Protein AF-A0A0F7IQ21-F1 (afdb_monomer_lite)

Foldseek 3Di:
DVVVVVVCVVVVLQVQQAVQLVVLVVVLVVQQQAAQPPDDPVLQDFDPDPPVCVVVCLLPPDGSQQGLQNCFQVLLVVLLVVLVVVCVVDVVLVVLVVVPPRSVVVSVVSSLVSSLVSLLVVQLVSCCVRGVVCVPDPCSVVSSVSNSVSNVVNVVSQVSSVVRHDDRSSVVRVVVVVVVSVVSVVVCCDPPVDD

Secondary structure (DSSP, 8-state):
-HHHHHHHHHTHHHHHHHHHHHHHHHHHHHHTT-BPTT--GGGGSPP---GGGHHHHHHH-SS-S-BTTTTTTHHHHHHHHHHHHHHHH-HHHHHHHHTTHHHHHHHHHHHHHHHHHHHHHHHHHHHHHH-HHHHTSTTHHHHHHHHHHHHHHHHHHHHHHHHHSSS-HHHHHHHHHHHHHHHHHHHHHHHHTT-

Radius of gyration: 20.53 Å; chains: 1; bounding box: 54×53×45 Å

Structure (mmCIF, N/CA/C/O backbone):
data_AF-A0A0F7IQ21-F1
#
_entry.id   AF-A0A0F7IQ21-F1
#
loop_
_atom_site.group_PDB
_atom_site.id
_atom_site.type_symbol
_atom_site.label_atom_id
_atom_site.label_alt_id
_atom_site.label_comp_id
_atom_site.label_asym_id
_atom_site.label_entity_id
_atom_site.label_seq_id
_atom_site.pdbx_PDB_ins_code
_atom_site.Cartn_x
_atom_site.Cartn_y
_atom_site.Cartn_z
_atom_site.occupancy
_atom_site.B_iso_or_equiv
_atom_site.auth_seq_id
_atom_site.auth_comp_id
_atom_site.auth_asym_id
_atom_site.auth_atom_id
_atom_site.pdbx_PDB_model_num
ATOM 1 N N . MET A 1 1 ? -22.826 -33.731 8.767 1.00 54.00 1 MET A N 1
ATOM 2 C CA . MET A 1 1 ? -22.964 -32.684 7.722 1.00 54.00 1 MET A CA 1
ATOM 3 C C . MET A 1 1 ? -24.002 -31.608 8.070 1.00 54.00 1 MET A C 1
ATOM 5 O O . MET A 1 1 ? -23.742 -30.440 7.819 1.00 54.00 1 MET A O 1
ATOM 9 N N . THR A 1 2 ? -25.112 -31.935 8.741 1.00 54.25 2 THR A N 1
ATOM 10 C CA . THR A 1 2 ? -26.205 -30.995 9.091 1.00 54.25 2 THR A CA 1
ATOM 11 C C . THR A 1 2 ? -25.803 -29.849 10.039 1.00 54.25 2 THR A C 1
ATOM 13 O O . THR A 1 2 ? -26.292 -28.734 9.897 1.00 54.25 2 THR A O 1
ATOM 16 N N . ARG A 1 3 ? -24.848 -30.067 10.961 1.00 60.03 3 ARG A N 1
ATOM 17 C CA . ARG A 1 3 ? -24.324 -29.009 11.857 1.00 60.03 3 ARG A CA 1
ATOM 18 C C . ARG A 1 3 ? -23.513 -27.929 11.129 1.00 60.03 3 ARG A C 1
ATOM 20 O O . ARG A 1 3 ? -23.581 -26.767 11.505 1.00 60.03 3 ARG A O 1
ATOM 27 N N . LEU A 1 4 ? -22.776 -28.305 10.082 1.00 60.81 4 LEU A N 1
ATOM 28 C CA . LEU A 1 4 ? -21.944 -27.386 9.297 1.00 60.81 4 LEU A CA 1
ATOM 29 C C . LEU A 1 4 ? -22.814 -26.533 8.363 1.00 60.81 4 LEU A C 1
ATOM 31 O O . LEU A 1 4 ? -22.588 -25.337 8.218 1.00 60.81 4 LEU A O 1
ATOM 35 N N . ILE A 1 5 ? -23.871 -27.136 7.815 1.00 61.06 5 ILE A N 1
ATOM 36 C CA . ILE A 1 5 ? -24.876 -26.452 6.995 1.00 61.06 5 ILE A CA 1
ATOM 37 C C . ILE A 1 5 ? -25.685 -25.465 7.852 1.00 61.06 5 ILE A C 1
ATOM 39 O O . ILE A 1 5 ? -25.832 -24.313 7.456 1.00 61.06 5 ILE A O 1
ATOM 43 N N . ASN A 1 6 ? -26.108 -25.849 9.064 1.00 57.59 6 ASN A N 1
ATOM 44 C CA . ASN A 1 6 ? -26.787 -24.923 9.980 1.00 57.59 6 ASN A CA 1
ATOM 45 C C . ASN A 1 6 ? -25.868 -23.785 10.459 1.00 57.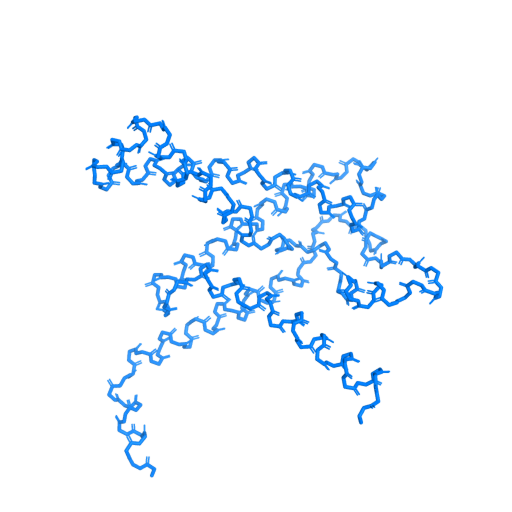59 6 ASN A C 1
ATOM 47 O O . ASN A 1 6 ? -26.313 -22.644 10.532 1.00 57.59 6 ASN A O 1
ATOM 51 N N . PHE A 1 7 ? -24.574 -24.046 10.682 1.00 61.47 7 PHE A N 1
ATOM 52 C CA . PHE A 1 7 ? -23.588 -23.003 10.996 1.00 61.47 7 PHE A CA 1
ATOM 53 C C . PHE A 1 7 ? -23.377 -22.011 9.835 1.00 61.47 7 PHE A C 1
ATOM 55 O O . PHE A 1 7 ? -23.259 -20.803 10.052 1.00 61.47 7 PHE A O 1
ATOM 62 N N . LEU A 1 8 ? -23.368 -22.500 8.589 1.00 58.75 8 LEU A N 1
ATOM 63 C CA . LEU A 1 8 ? -23.259 -21.661 7.391 1.00 58.75 8 LEU A CA 1
ATOM 64 C C . LEU A 1 8 ? -24.531 -20.825 7.146 1.00 58.75 8 LEU A C 1
ATOM 66 O O . LEU A 1 8 ? -24.442 -19.668 6.732 1.00 58.75 8 LEU A O 1
ATOM 70 N N . VAL A 1 9 ? -25.714 -21.378 7.426 1.00 60.62 9 VAL A N 1
ATOM 71 C CA . VAL A 1 9 ? -27.004 -20.684 7.266 1.00 60.62 9 VAL A CA 1
ATOM 72 C C . VAL A 1 9 ? -27.187 -19.567 8.300 1.00 60.62 9 VAL A C 1
ATOM 74 O O . VAL A 1 9 ? -27.690 -18.501 7.942 1.00 60.62 9 VAL A O 1
ATOM 77 N N . ASP A 1 10 ? -26.712 -19.764 9.530 1.00 64.31 10 ASP A N 1
ATOM 78 C CA . ASP A 1 10 ? -26.784 -18.773 10.613 1.00 64.31 10 ASP A CA 1
ATOM 79 C C . ASP A 1 10 ? -25.792 -17.605 10.397 1.00 64.31 10 ASP A C 1
ATOM 81 O O . ASP A 1 10 ? -26.070 -16.438 10.678 1.00 64.31 10 ASP A O 1
ATOM 85 N N . LYS A 1 11 ? -24.640 -17.881 9.761 1.00 70.19 11 LYS A N 1
ATOM 86 C CA . LYS A 1 11 ? -23.587 -16.885 9.477 1.00 70.19 11 LYS A CA 1
ATOM 87 C C . LYS A 1 11 ? -23.553 -16.366 8.037 1.00 70.19 11 LYS A C 1
ATOM 89 O O . LYS A 1 11 ? -22.509 -15.881 7.588 1.00 70.19 11 LYS A O 1
ATOM 94 N N . LYS A 1 12 ? -24.686 -16.351 7.322 1.00 75.56 12 LYS A N 1
ATOM 95 C CA . LYS A 1 12 ? -24.797 -15.775 5.958 1.00 75.56 12 LYS A CA 1
ATOM 96 C C . LYS A 1 12 ? -24.146 -14.390 5.828 1.00 75.56 12 LYS A C 1
ATOM 98 O O . LYS A 1 12 ? -23.508 -14.102 4.817 1.00 75.56 12 LYS A O 1
ATOM 103 N N . LYS A 1 13 ? -24.259 -13.539 6.856 1.00 79.19 13 LYS A N 1
ATOM 104 C CA . LYS A 1 13 ? -23.613 -12.213 6.896 1.00 79.19 13 LYS A CA 1
ATOM 105 C C . LYS A 1 13 ? -22.084 -12.309 6.875 1.00 79.19 13 LYS A C 1
ATOM 107 O O . LYS A 1 13 ? -21.447 -11.567 6.137 1.00 79.19 13 LYS A O 1
ATOM 112 N N . THR A 1 14 ? -21.492 -13.222 7.641 1.00 82.38 14 THR A N 1
ATOM 113 C CA . THR A 1 14 ? -20.037 -13.434 7.680 1.00 82.38 14 THR A CA 1
ATOM 114 C C . THR A 1 14 ? -19.530 -14.031 6.375 1.00 82.38 14 THR A C 1
ATOM 116 O O . THR A 1 14 ? -18.539 -13.546 5.848 1.00 82.38 14 THR A O 1
ATOM 119 N N . ILE A 1 15 ? -20.236 -15.009 5.802 1.00 85.44 15 ILE A N 1
ATOM 120 C CA . ILE A 1 15 ? -19.854 -15.624 4.519 1.00 85.44 15 ILE A CA 1
ATOM 121 C C . ILE A 1 15 ? -19.829 -14.581 3.397 1.00 85.44 15 ILE A C 1
ATOM 123 O O . ILE A 1 15 ? -18.872 -14.534 2.630 1.00 85.44 15 ILE A O 1
ATOM 127 N N . LYS A 1 16 ? -20.825 -13.683 3.345 1.00 87.69 16 LYS A N 1
ATOM 128 C CA . LYS A 1 16 ? -20.822 -12.557 2.395 1.00 87.69 16 LYS A CA 1
ATOM 129 C C . LYS A 1 16 ? -19.584 -11.673 2.552 1.00 87.69 16 LYS A C 1
ATOM 131 O O . LYS A 1 16 ? -19.000 -11.276 1.550 1.00 87.69 16 LYS A O 1
ATOM 136 N N . LYS A 1 17 ? -19.158 -11.400 3.790 1.00 89.00 17 LYS A N 1
ATOM 137 C CA . LYS A 1 17 ? -17.929 -10.639 4.056 1.00 89.00 17 LYS A CA 1
ATOM 138 C C . LYS A 1 17 ? -16.664 -11.397 3.641 1.00 89.00 17 LYS A C 1
ATOM 140 O O . LYS A 1 17 ? -15.773 -10.769 3.086 1.00 89.00 17 LYS A O 1
ATOM 145 N N . ILE A 1 18 ? -16.598 -12.718 3.858 1.00 90.50 18 ILE A N 1
ATOM 146 C CA . ILE A 1 18 ? -15.482 -13.566 3.388 1.00 90.50 18 ILE A CA 1
ATOM 147 C C . ILE A 1 18 ? -15.377 -13.473 1.870 1.00 90.50 18 ILE A C 1
ATOM 149 O O . ILE A 1 18 ? -14.307 -13.184 1.346 1.00 90.50 18 ILE A O 1
ATOM 153 N N . PHE A 1 19 ? -16.493 -13.681 1.172 1.00 92.12 19 PHE A N 1
ATOM 154 C CA . PHE A 1 19 ? -16.516 -13.659 -0.285 1.00 92.12 19 PHE A CA 1
ATOM 155 C C . PHE A 1 19 ? -16.171 -12.272 -0.837 1.00 92.12 19 PHE A C 1
ATOM 157 O O . PHE A 1 19 ? -15.435 -12.166 -1.812 1.00 92.12 19 PHE A O 1
ATOM 164 N N . PHE A 1 20 ? -16.627 -11.205 -0.171 1.00 93.56 20 PHE A N 1
ATOM 165 C CA . PHE A 1 20 ? -16.235 -9.838 -0.508 1.00 93.56 20 PHE A CA 1
ATOM 166 C C . PHE A 1 20 ? -14.728 -9.613 -0.335 1.00 93.56 20 PHE A C 1
ATOM 168 O O . PHE A 1 20 ? -14.082 -9.101 -1.244 1.00 93.56 20 PHE A O 1
ATOM 175 N N . THR A 1 21 ? -14.148 -10.028 0.796 1.00 93.75 21 THR A N 1
ATOM 176 C CA . THR A 1 21 ? -12.697 -9.950 1.007 1.00 93.75 21 THR A CA 1
ATOM 177 C C . THR A 1 21 ? -11.951 -10.736 -0.072 1.00 93.75 21 THR A C 1
ATOM 179 O O . THR A 1 21 ? -11.051 -10.184 -0.693 1.00 93.75 21 THR A O 1
ATOM 182 N N . LEU A 1 22 ? -12.353 -11.979 -0.359 1.00 93.50 22 LEU A N 1
ATOM 183 C CA . LEU A 1 22 ? -11.734 -12.815 -1.393 1.00 93.50 22 LEU A CA 1
ATOM 184 C C . LEU A 1 22 ? -11.817 -12.174 -2.787 1.00 93.50 22 LEU A C 1
ATOM 186 O O . LEU A 1 22 ? -10.847 -12.206 -3.539 1.00 93.50 22 LEU A O 1
ATOM 190 N N . PHE A 1 23 ? -12.947 -11.547 -3.113 1.00 94.56 23 PHE A N 1
ATOM 191 C CA . PHE A 1 23 ? -13.123 -10.818 -4.365 1.00 94.56 23 PHE A CA 1
ATOM 192 C C . PHE A 1 23 ? -12.155 -9.634 -4.482 1.00 94.56 23 PHE A C 1
ATOM 194 O O . PHE A 1 23 ? -11.495 -9.487 -5.507 1.00 94.56 23 PHE A O 1
ATOM 201 N N . ILE A 1 24 ? -12.008 -8.821 -3.430 1.00 94.50 24 ILE A N 1
ATOM 202 C CA . ILE A 1 24 ? -11.050 -7.704 -3.444 1.00 94.50 24 ILE A CA 1
ATOM 203 C C . ILE A 1 24 ? -9.606 -8.209 -3.547 1.00 94.50 24 ILE A C 1
ATOM 205 O O . ILE A 1 24 ? -8.804 -7.611 -4.259 1.00 94.50 24 ILE A O 1
ATOM 209 N N . ILE A 1 25 ? -9.280 -9.325 -2.891 1.00 92.50 25 ILE A N 1
ATOM 210 C CA . ILE A 1 25 ? -7.966 -9.969 -3.021 1.00 92.50 25 ILE A CA 1
ATOM 211 C C . ILE A 1 25 ? -7.706 -10.376 -4.471 1.00 92.50 25 ILE A C 1
ATOM 213 O O . ILE A 1 25 ? -6.632 -10.105 -4.999 1.00 92.50 25 ILE A O 1
ATOM 217 N N . LEU A 1 26 ? -8.691 -10.982 -5.133 1.00 92.69 26 LEU A N 1
ATOM 218 C CA . LEU A 1 26 ? -8.586 -11.358 -6.539 1.00 92.69 26 LEU A CA 1
ATOM 219 C C . LEU A 1 26 ? -8.346 -10.122 -7.419 1.00 92.69 26 LEU A C 1
ATOM 221 O O . LEU A 1 26 ? -7.434 -10.133 -8.243 1.00 92.69 26 LEU A O 1
ATOM 225 N N . VAL A 1 27 ? -9.093 -9.035 -7.201 1.00 93.38 27 VAL A N 1
ATOM 226 C CA . VAL A 1 27 ? -8.886 -7.757 -7.907 1.00 93.38 27 VAL A CA 1
ATOM 227 C C . VAL A 1 27 ? -7.476 -7.209 -7.667 1.00 93.38 27 VAL A C 1
ATOM 229 O O . VAL A 1 27 ? -6.822 -6.783 -8.616 1.00 93.38 27 VAL A O 1
ATOM 232 N N . TYR A 1 28 ? -6.983 -7.261 -6.428 1.00 91.31 28 TYR A N 1
ATOM 233 C CA . TYR A 1 28 ? -5.625 -6.840 -6.086 1.00 91.31 28 TYR A CA 1
ATOM 234 C C . TYR A 1 28 ? -4.569 -7.668 -6.833 1.00 91.31 28 TYR A C 1
ATOM 236 O O . TYR A 1 28 ? -3.689 -7.094 -7.465 1.00 91.31 28 TYR A O 1
ATOM 244 N N . VAL A 1 29 ? -4.692 -9.000 -6.833 1.00 87.81 29 VAL A N 1
ATOM 245 C CA . VAL A 1 29 ? -3.760 -9.917 -7.518 1.00 87.81 29 VAL A CA 1
ATOM 246 C C . VAL A 1 29 ? -3.794 -9.753 -9.040 1.00 87.81 29 VAL A C 1
ATOM 248 O O . VAL A 1 29 ? -2.767 -9.889 -9.698 1.00 87.81 29 VAL A O 1
ATOM 251 N N . ILE A 1 30 ? -4.950 -9.446 -9.630 1.00 88.69 30 ILE A N 1
ATOM 252 C CA . ILE A 1 30 ? -5.011 -9.083 -11.053 1.00 88.69 30 ILE A CA 1
ATOM 253 C C . ILE A 1 30 ? -4.309 -7.741 -11.277 1.00 88.69 30 ILE A C 1
ATOM 255 O O . ILE A 1 30 ? -3.534 -7.599 -12.221 1.00 88.69 30 ILE A O 1
ATOM 259 N N . GLY A 1 31 ? -4.531 -6.772 -10.389 1.00 86.06 31 GLY A N 1
ATOM 260 C CA . GLY A 1 31 ? -3.904 -5.456 -10.449 1.00 86.06 31 GLY A CA 1
ATOM 261 C C . GLY A 1 31 ? -2.376 -5.497 -10.362 1.00 86.06 31 GLY A C 1
ATOM 262 O O . GLY A 1 31 ? -1.708 -4.701 -11.020 1.00 86.06 31 GLY A O 1
ATOM 263 N N . THR A 1 32 ? -1.800 -6.452 -9.623 1.00 82.25 32 THR A N 1
ATOM 264 C CA . THR A 1 32 ? -0.340 -6.641 -9.563 1.00 82.25 32 THR A CA 1
ATOM 265 C C . THR A 1 32 ? 0.262 -7.182 -10.859 1.00 82.25 32 THR A C 1
ATOM 267 O O . THR A 1 32 ? 1.480 -7.274 -10.948 1.00 82.25 32 THR A O 1
ATOM 270 N N . ARG A 1 33 ? -0.556 -7.515 -11.866 1.00 83.06 33 ARG A N 1
ATOM 271 C CA . ARG A 1 33 ? -0.116 -7.930 -13.209 1.00 83.06 33 ARG A CA 1
ATOM 272 C C . ARG A 1 33 ? -0.335 -6.850 -14.272 1.00 83.06 33 ARG A C 1
ATOM 274 O O . ARG A 1 33 ? -0.118 -7.104 -15.454 1.00 83.06 33 ARG A O 1
ATOM 281 N N . ILE A 1 34 ? -0.801 -5.664 -13.876 1.00 86.44 34 ILE A N 1
ATOM 282 C CA . ILE A 1 34 ? -1.017 -4.543 -14.791 1.00 86.44 34 ILE A CA 1
ATOM 283 C C . ILE A 1 34 ? 0.289 -3.758 -14.932 1.00 86.44 34 ILE A C 1
ATOM 285 O O . ILE A 1 34 ? 0.776 -3.153 -13.971 1.00 86.44 34 ILE A O 1
ATOM 289 N N . TYR A 1 35 ? 0.827 -3.756 -16.150 1.00 86.19 35 TYR A N 1
ATOM 290 C CA . TYR A 1 35 ? 2.012 -2.990 -16.518 1.00 86.19 35 TYR A CA 1
ATOM 291 C C . TYR A 1 35 ? 1.753 -1.485 -16.458 1.00 86.19 35 TYR A C 1
ATOM 293 O O . TYR A 1 35 ? 0.648 -1.008 -16.724 1.00 86.19 35 TYR A O 1
ATOM 301 N N . ILE A 1 36 ? 2.799 -0.737 -16.121 1.00 85.19 36 ILE A N 1
ATOM 302 C CA . ILE A 1 36 ? 2.777 0.723 -16.176 1.00 85.19 36 ILE A CA 1
ATOM 303 C C . ILE A 1 36 ? 2.637 1.133 -17.651 1.00 85.19 36 ILE A C 1
ATOM 305 O O . ILE A 1 36 ? 3.415 0.670 -18.488 1.00 85.19 36 ILE A O 1
ATOM 309 N N . PRO A 1 37 ? 1.646 1.969 -18.003 1.00 76.06 37 PRO A N 1
ATOM 310 C CA . PRO A 1 37 ? 1.517 2.442 -19.375 1.00 76.06 37 PRO A CA 1
ATOM 311 C C . PRO A 1 37 ? 2.784 3.218 -19.775 1.00 76.06 37 PRO A C 1
ATOM 313 O O . PRO A 1 37 ? 3.450 3.790 -18.918 1.00 76.06 37 PRO A O 1
ATOM 316 N N . PHE A 1 38 ? 3.099 3.265 -21.073 1.00 75.44 38 PHE A N 1
ATOM 317 C CA . PHE A 1 38 ? 4.234 4.006 -21.664 1.00 75.44 38 PHE A CA 1
ATOM 318 C C . PHE A 1 38 ? 5.632 3.383 -21.527 1.00 75.44 38 PHE A C 1
ATOM 320 O O . PHE A 1 38 ? 6.542 3.838 -22.216 1.00 75.44 38 PHE A O 1
ATOM 327 N N . LEU A 1 39 ? 5.821 2.344 -20.711 1.00 80.56 39 LEU A N 1
ATOM 328 C CA . LEU A 1 39 ? 7.104 1.642 -20.641 1.00 80.56 39 LEU A CA 1
ATOM 329 C C . LEU A 1 39 ? 7.225 0.578 -21.730 1.00 80.56 39 LEU A C 1
ATOM 331 O O . LEU A 1 39 ? 6.313 -0.217 -21.968 1.00 80.56 39 LEU A O 1
ATOM 335 N N . ASP A 1 40 ? 8.392 0.549 -22.364 1.00 77.06 40 ASP A N 1
ATOM 336 C CA . ASP A 1 40 ? 8.724 -0.455 -23.362 1.00 77.06 40 ASP A CA 1
ATOM 337 C C . ASP A 1 40 ? 8.926 -1.840 -22.737 1.00 77.06 40 ASP A C 1
ATOM 339 O O . ASP A 1 40 ? 9.350 -1.977 -21.585 1.00 77.06 40 ASP A O 1
ATOM 343 N N . LYS A 1 41 ? 8.690 -2.897 -23.526 1.00 71.00 41 LYS A N 1
ATOM 344 C CA . LYS A 1 41 ? 8.838 -4.288 -23.050 1.00 71.00 41 LYS A CA 1
ATOM 345 C C . LYS A 1 41 ? 10.248 -4.601 -22.541 1.00 71.00 41 LYS A C 1
ATOM 347 O O . LYS A 1 41 ? 10.399 -5.495 -21.714 1.00 71.00 41 LYS A O 1
ATOM 352 N N . SER A 1 42 ? 11.251 -3.862 -23.017 1.00 71.94 42 SER A N 1
ATOM 353 C CA . SER A 1 42 ? 12.665 -3.993 -22.651 1.00 71.94 42 SER A CA 1
ATOM 354 C C . SER A 1 42 ? 12.936 -3.758 -21.163 1.00 71.94 42 SER A C 1
ATOM 356 O O . SER A 1 42 ? 13.808 -4.422 -20.609 1.00 71.94 42 SER A O 1
ATOM 358 N N . TYR A 1 43 ? 12.166 -2.887 -20.503 1.00 71.69 43 TYR A N 1
ATOM 359 C CA . TYR A 1 43 ? 12.310 -2.585 -19.072 1.00 71.69 43 TYR A CA 1
ATOM 360 C C . TYR A 1 43 ? 11.706 -3.658 -18.161 1.00 71.69 43 TYR A C 1
ATOM 362 O O . TYR A 1 43 ? 11.893 -3.624 -16.956 1.00 71.69 43 TYR A O 1
ATOM 370 N N . TYR A 1 44 ? 10.979 -4.624 -18.717 1.00 68.81 44 TYR A N 1
ATOM 371 C CA . TYR A 1 44 ? 10.365 -5.704 -17.943 1.00 68.81 44 TYR A CA 1
ATOM 372 C C . TYR A 1 44 ? 11.143 -7.014 -18.014 1.00 68.81 44 TYR A C 1
ATOM 374 O O . TYR A 1 44 ? 10.742 -7.990 -17.375 1.00 68.81 44 TYR A O 1
ATOM 382 N N . LEU A 1 45 ? 12.213 -7.067 -18.814 1.00 65.25 45 LEU A N 1
ATOM 383 C CA . LEU A 1 45 ? 13.061 -8.248 -18.867 1.00 65.25 45 LEU A CA 1
ATOM 384 C C . LEU A 1 45 ? 13.940 -8.309 -17.614 1.00 65.25 45 LEU A C 1
ATOM 386 O O . LEU A 1 45 ? 14.548 -7.299 -17.258 1.00 65.25 45 LEU A O 1
ATOM 390 N N . PRO A 1 46 ? 14.051 -9.488 -16.977 1.00 60.66 46 PRO A N 1
ATOM 391 C CA . PRO A 1 46 ? 14.972 -9.664 -15.869 1.00 60.66 46 PRO A CA 1
ATOM 392 C C . PRO A 1 46 ? 16.396 -9.345 -16.327 1.00 60.66 46 PRO A C 1
ATOM 394 O O . PRO A 1 46 ? 16.797 -9.657 -17.457 1.00 60.66 46 PRO A O 1
ATOM 397 N N . LEU A 1 47 ? 17.163 -8.712 -15.437 1.00 60.12 47 LEU A N 1
ATOM 398 C CA . LEU A 1 47 ? 18.598 -8.548 -15.625 1.00 60.12 47 LEU A CA 1
ATOM 399 C C . LEU A 1 47 ? 19.196 -9.942 -15.829 1.00 60.12 47 LEU A C 1
ATOM 401 O O . LEU A 1 47 ? 19.073 -10.798 -14.962 1.00 60.12 47 LEU A O 1
ATOM 405 N N . LYS A 1 48 ? 19.831 -10.184 -16.981 1.00 58.28 48 LYS A N 1
ATOM 406 C CA . LYS A 1 48 ? 20.533 -11.447 -17.231 1.00 58.28 48 LYS A CA 1
ATOM 407 C C . LYS A 1 48 ? 21.729 -11.524 -16.286 1.00 58.28 48 LYS A C 1
ATOM 409 O O . LYS A 1 48 ? 22.774 -10.940 -16.576 1.00 58.28 48 LYS A O 1
ATOM 414 N N . LEU A 1 49 ? 21.574 -12.214 -15.159 1.00 61.31 49 LEU A N 1
ATOM 415 C CA . LEU A 1 49 ? 22.679 -12.459 -14.242 1.00 61.31 49 LEU A CA 1
ATOM 416 C C . LEU A 1 49 ? 23.578 -13.597 -14.768 1.00 61.31 49 LEU A C 1
ATOM 418 O O . LEU A 1 49 ? 23.110 -14.496 -15.478 1.00 61.31 49 LEU A O 1
ATOM 422 N N . PRO A 1 50 ? 24.885 -13.578 -14.437 1.00 63.47 50 PRO A N 1
ATOM 423 C CA . PRO A 1 50 ? 25.786 -14.700 -14.689 1.00 63.47 50 PRO A CA 1
ATOM 424 C C . PRO A 1 50 ? 25.250 -15.990 -14.054 1.00 63.47 50 PRO A C 1
ATOM 426 O O . PRO A 1 50 ? 24.582 -15.950 -13.020 1.00 63.47 50 PRO A O 1
ATOM 429 N N . SER A 1 51 ? 25.570 -17.142 -14.648 1.00 60.84 51 SER A N 1
ATOM 430 C CA . SER A 1 51 ? 25.046 -18.464 -14.266 1.00 60.84 51 SER A CA 1
ATOM 431 C C . SER A 1 51 ? 25.166 -18.804 -12.777 1.00 60.84 51 SER A C 1
ATOM 433 O O . SER A 1 51 ? 24.263 -19.445 -12.245 1.00 60.84 51 SER A O 1
ATOM 435 N N . ASP A 1 52 ? 26.206 -18.314 -12.103 1.00 64.94 52 ASP A N 1
ATOM 436 C CA . ASP A 1 52 ? 26.483 -18.604 -10.689 1.00 64.94 52 ASP A CA 1
ATOM 437 C C . ASP A 1 52 ? 25.612 -17.785 -9.716 1.00 64.94 52 ASP A C 1
ATOM 439 O O . ASP A 1 52 ? 25.492 -18.121 -8.541 1.00 64.94 52 ASP A O 1
ATOM 443 N N . LEU A 1 53 ? 24.955 -16.725 -10.205 1.00 61.97 53 LEU A N 1
ATOM 444 C CA . LEU A 1 53 ? 24.079 -15.838 -9.428 1.00 61.97 53 LEU A CA 1
ATOM 445 C C . LEU A 1 53 ? 22.594 -16.005 -9.788 1.00 61.97 53 LEU A C 1
ATOM 447 O O . LEU A 1 53 ? 21.745 -15.297 -9.247 1.00 61.97 53 LEU A O 1
ATOM 451 N N . LYS A 1 54 ? 22.253 -16.989 -10.632 1.00 57.91 54 LYS A N 1
ATOM 452 C CA . LYS A 1 54 ? 20.861 -17.336 -10.978 1.00 57.91 54 LYS A CA 1
ATOM 453 C C . LYS A 1 54 ? 20.004 -17.708 -9.763 1.00 57.91 54 LYS A C 1
ATOM 455 O O . LYS A 1 54 ? 18.787 -17.563 -9.799 1.00 57.91 54 LYS A O 1
ATOM 460 N N . PHE A 1 55 ? 20.625 -18.145 -8.665 1.00 57.62 55 PHE A N 1
ATOM 461 C CA . PHE A 1 55 ? 19.938 -18.354 -7.388 1.00 57.62 55 PHE A CA 1
ATOM 462 C C . PHE A 1 55 ? 19.318 -17.053 -6.851 1.00 57.62 55 PHE A C 1
ATOM 464 O O . PHE A 1 55 ? 18.147 -17.043 -6.469 1.00 57.62 55 PHE A O 1
ATOM 471 N N . LEU A 1 56 ? 20.059 -15.937 -6.907 1.00 57.66 56 LEU A N 1
ATOM 472 C CA . LEU A 1 56 ? 19.525 -14.620 -6.558 1.00 57.66 56 LEU A CA 1
ATOM 473 C C . LEU A 1 56 ? 18.427 -14.209 -7.545 1.00 57.66 56 LEU A C 1
ATOM 475 O O . LEU A 1 56 ? 17.389 -13.717 -7.121 1.00 57.66 56 LEU A O 1
ATOM 479 N N . GLU A 1 57 ? 18.590 -14.501 -8.835 1.00 54.12 57 GLU A N 1
ATOM 480 C CA . GLU A 1 57 ? 17.548 -14.257 -9.841 1.00 54.12 57 GLU A CA 1
ATOM 481 C C . GLU A 1 57 ? 16.237 -15.001 -9.500 1.00 54.12 57 GLU A C 1
ATOM 483 O O . GLU A 1 57 ? 15.166 -14.412 -9.534 1.00 54.12 57 GLU A O 1
ATOM 488 N N . SER A 1 58 ? 16.289 -16.261 -9.057 1.00 53.91 58 SER A N 1
ATOM 489 C CA . SER A 1 58 ? 15.080 -17.038 -8.719 1.00 53.91 58 SER A CA 1
ATOM 490 C C . SER A 1 58 ? 14.345 -16.566 -7.452 1.00 53.91 58 SER A C 1
ATOM 492 O O . SER A 1 58 ? 13.118 -16.649 -7.376 1.00 53.91 58 SER A O 1
ATOM 494 N N . ILE A 1 59 ? 15.079 -16.037 -6.466 1.00 52.72 59 ILE A N 1
ATOM 495 C CA . ILE A 1 59 ? 14.520 -15.546 -5.195 1.00 52.72 59 ILE A CA 1
ATOM 496 C C . ILE A 1 59 ? 14.050 -14.092 -5.311 1.00 52.72 59 ILE A C 1
ATOM 498 O O . ILE A 1 59 ? 13.059 -13.712 -4.679 1.00 52.72 59 ILE A O 1
ATOM 502 N N . PHE A 1 60 ? 14.743 -13.280 -6.112 1.00 50.44 60 PHE A N 1
ATOM 503 C CA . PHE A 1 60 ? 14.477 -11.848 -6.234 1.00 50.44 60 PHE A CA 1
ATOM 504 C C . PHE A 1 60 ? 13.684 -11.472 -7.494 1.00 50.44 60 PHE A C 1
ATOM 506 O O . PHE A 1 60 ? 12.926 -10.509 -7.441 1.00 50.44 60 PHE A O 1
ATOM 513 N N . SER A 1 61 ? 13.750 -12.238 -8.587 1.00 51.06 61 SER A N 1
ATOM 514 C CA . SER A 1 61 ? 13.182 -11.842 -9.884 1.00 51.06 61 SER A CA 1
ATOM 515 C C . SER A 1 61 ? 12.596 -13.017 -10.681 1.00 51.06 61 SER A C 1
ATOM 517 O O . SER A 1 61 ? 13.257 -13.626 -11.515 1.00 51.06 61 SER A O 1
ATOM 519 N N . SER A 1 62 ? 11.304 -13.301 -10.493 1.00 46.00 62 SER A N 1
ATOM 520 C CA . SER A 1 62 ? 10.564 -14.214 -11.389 1.00 46.00 62 SER A CA 1
ATOM 521 C C . SER A 1 62 ? 9.250 -13.635 -11.927 1.00 46.00 62 SER A C 1
ATOM 523 O O . SER A 1 62 ? 8.582 -14.288 -12.723 1.00 46.00 62 SER A O 1
ATOM 525 N N . ASN A 1 63 ? 8.868 -12.419 -11.538 1.00 50.47 63 ASN A N 1
ATOM 526 C CA . ASN A 1 63 ? 7.729 -11.711 -12.122 1.00 50.47 63 ASN A CA 1
ATOM 527 C C . ASN A 1 63 ? 8.210 -10.345 -12.619 1.00 50.47 63 ASN A C 1
ATOM 529 O O . ASN A 1 63 ? 9.109 -9.791 -11.989 1.00 50.47 63 ASN A O 1
ATOM 533 N N . PRO A 1 64 ? 7.629 -9.793 -13.703 1.00 52.53 64 PRO A N 1
ATOM 534 C CA . PRO A 1 64 ? 7.955 -8.446 -14.149 1.00 52.53 64 PRO A CA 1
ATOM 535 C C . PRO A 1 64 ? 7.652 -7.487 -13.002 1.00 52.53 64 PRO A C 1
ATOM 537 O O . PRO A 1 64 ? 6.502 -7.267 -12.616 1.00 52.53 64 PRO A O 1
ATOM 540 N N . SER A 1 65 ? 8.714 -6.985 -12.404 1.00 62.25 65 SER A N 1
ATOM 541 C CA . SER A 1 65 ? 8.682 -6.344 -11.102 1.00 62.25 65 SER A CA 1
ATOM 542 C C . SER A 1 65 ? 8.084 -4.944 -11.159 1.00 62.25 65 SER A C 1
ATOM 544 O O . SER A 1 65 ? 7.602 -4.458 -10.145 1.00 62.25 65 SER A O 1
ATOM 546 N N . LEU A 1 66 ? 7.975 -4.323 -12.336 1.00 72.81 66 LEU A N 1
ATOM 547 C CA . LEU A 1 66 ? 7.441 -2.965 -12.517 1.00 72.81 66 LEU A CA 1
ATOM 548 C C . LEU A 1 66 ? 5.952 -2.913 -12.908 1.00 72.81 66 LEU A C 1
ATOM 550 O O . LEU A 1 66 ? 5.560 -2.382 -13.943 1.00 72.81 66 LEU A O 1
ATOM 554 N N . CYS A 1 67 ? 5.078 -3.429 -12.057 1.00 83.38 67 CYS A N 1
ATOM 555 C CA . CYS A 1 67 ? 3.636 -3.230 -12.184 1.00 83.38 67 CYS A CA 1
ATOM 556 C C . CYS A 1 67 ? 3.165 -1.993 -11.403 1.00 83.38 67 CYS A C 1
ATOM 558 O O . CYS A 1 67 ? 3.830 -1.510 -10.485 1.00 83.38 67 CYS A O 1
ATOM 560 N N . ILE A 1 68 ? 1.972 -1.490 -11.737 1.00 87.19 68 ILE A N 1
ATOM 561 C CA . ILE A 1 68 ? 1.394 -0.302 -11.080 1.00 87.19 68 ILE A CA 1
ATOM 562 C C . ILE A 1 68 ? 1.278 -0.521 -9.561 1.00 87.19 68 ILE A C 1
ATOM 564 O O . ILE A 1 68 ? 1.576 0.376 -8.780 1.00 87.19 68 ILE A O 1
ATOM 568 N N . LEU A 1 69 ? 0.896 -1.727 -9.128 1.00 88.19 69 LEU A N 1
ATOM 569 C CA . LEU A 1 69 ? 0.723 -2.072 -7.710 1.00 88.19 69 LEU A CA 1
ATOM 570 C C . LEU A 1 69 ? 1.981 -2.661 -7.043 1.00 88.19 69 LEU A C 1
ATOM 572 O O . LEU A 1 69 ? 1.874 -3.225 -5.955 1.00 88.19 69 LEU A O 1
ATOM 576 N N . SER A 1 70 ? 3.168 -2.549 -7.647 1.00 84.69 70 SER A N 1
ATOM 577 C CA . SER A 1 70 ? 4.371 -3.240 -7.150 1.00 84.69 70 SER A CA 1
ATOM 578 C C . SER A 1 70 ? 4.820 -2.833 -5.747 1.00 84.69 70 SER A C 1
ATOM 580 O O . SER A 1 70 ? 5.283 -3.671 -4.978 1.00 84.69 70 SER A O 1
ATOM 582 N N . LEU A 1 71 ? 4.632 -1.567 -5.368 1.00 86.44 71 LEU A N 1
ATOM 583 C CA . LEU A 1 71 ? 4.931 -1.086 -4.010 1.00 86.44 71 LEU A CA 1
ATOM 584 C C . LEU A 1 71 ? 3.920 -1.576 -2.959 1.00 86.44 71 LEU A C 1
ATOM 586 O O . LEU A 1 71 ? 4.194 -1.522 -1.755 1.00 86.44 71 LEU A O 1
ATOM 590 N N . GLY A 1 72 ? 2.743 -2.026 -3.402 1.00 89.69 72 GLY A N 1
ATOM 591 C CA . GLY A 1 72 ? 1.636 -2.438 -2.550 1.00 89.69 72 GLY A CA 1
ATOM 592 C C . GLY A 1 72 ? 1.249 -1.365 -1.529 1.00 89.69 72 GLY A C 1
ATOM 593 O O . GLY A 1 72 ? 1.160 -0.177 -1.832 1.00 89.69 72 GLY A O 1
ATOM 594 N N . VAL A 1 73 ? 1.030 -1.790 -0.284 1.00 92.31 73 VAL A N 1
ATOM 595 C CA . VAL A 1 73 ? 0.653 -0.905 0.835 1.00 92.31 73 VAL A CA 1
ATOM 596 C C . VAL A 1 73 ? 1.846 -0.420 1.667 1.00 92.31 73 VAL A C 1
ATOM 598 O O . VAL A 1 73 ? 1.656 0.334 2.621 1.00 92.31 73 VAL A O 1
ATOM 601 N N . MET A 1 74 ? 3.074 -0.838 1.343 1.00 91.00 74 MET A N 1
ATOM 602 C CA . MET A 1 74 ? 4.234 -0.641 2.222 1.00 91.00 74 MET A CA 1
ATOM 603 C C . MET A 1 74 ? 4.559 0.830 2.518 1.00 91.00 74 MET A C 1
ATOM 605 O O . MET A 1 74 ? 4.733 1.148 3.695 1.00 91.00 74 MET A O 1
ATOM 609 N N . PRO A 1 75 ? 4.569 1.763 1.543 1.00 93.38 75 PRO A N 1
ATOM 610 C CA . PRO A 1 75 ? 4.839 3.172 1.845 1.00 93.38 75 PRO A CA 1
ATOM 611 C C . PRO A 1 75 ? 3.824 3.782 2.823 1.00 93.38 75 PRO A C 1
ATOM 613 O O . PRO A 1 75 ? 4.190 4.601 3.665 1.00 93.38 75 PRO A O 1
ATOM 616 N N . TYR A 1 76 ? 2.560 3.342 2.764 1.00 94.69 76 TYR A N 1
ATOM 617 C CA . TYR A 1 76 ? 1.518 3.775 3.699 1.00 94.69 76 TYR A CA 1
ATOM 618 C C . TYR A 1 76 ? 1.725 3.189 5.096 1.00 94.69 76 TYR A C 1
ATOM 620 O O . TYR A 1 76 ? 1.597 3.900 6.092 1.00 94.69 76 TYR A O 1
ATOM 628 N N . VAL A 1 77 ? 2.078 1.902 5.187 1.00 93.62 77 VAL A N 1
ATOM 629 C CA . VAL A 1 77 ? 2.385 1.245 6.467 1.00 93.62 77 VAL A CA 1
ATOM 630 C C . VAL A 1 77 ? 3.533 1.972 7.158 1.00 93.62 77 VAL A C 1
ATOM 632 O O . VAL A 1 77 ? 3.381 2.373 8.314 1.00 93.62 77 VAL A O 1
ATOM 635 N N . THR A 1 78 ? 4.624 2.241 6.436 1.00 94.31 78 THR A N 1
ATOM 636 C CA . THR A 1 78 ? 5.762 3.001 6.964 1.00 94.31 78 THR A CA 1
ATOM 637 C C . THR A 1 78 ? 5.337 4.402 7.403 1.00 94.31 78 THR A C 1
ATOM 639 O O . THR A 1 78 ? 5.622 4.785 8.537 1.00 94.31 78 THR A O 1
ATOM 642 N N . ALA A 1 79 ? 4.580 5.140 6.582 1.00 95.31 79 ALA A N 1
ATOM 643 C CA . ALA A 1 79 ? 4.067 6.460 6.960 1.00 95.31 79 ALA A CA 1
ATOM 644 C C . ALA A 1 79 ? 3.219 6.406 8.240 1.00 95.31 79 ALA A C 1
ATOM 646 O O . ALA A 1 79 ? 3.345 7.262 9.116 1.00 95.31 79 ALA A O 1
ATOM 647 N N . SER A 1 80 ? 2.364 5.390 8.373 1.00 93.00 80 SER A N 1
ATOM 648 C CA . SER A 1 80 ? 1.496 5.226 9.539 1.00 93.00 80 SER A CA 1
ATOM 649 C C . SER A 1 80 ? 2.300 4.968 10.813 1.00 93.00 80 SER A C 1
ATOM 651 O O . SER A 1 80 ? 1.974 5.539 11.851 1.00 93.00 80 SER A O 1
ATOM 653 N N . ILE A 1 81 ? 3.375 4.176 10.730 1.00 94.06 81 ILE A N 1
ATOM 654 C CA . ILE A 1 81 ? 4.277 3.897 11.853 1.00 94.06 81 ILE A CA 1
ATOM 655 C C . ILE A 1 81 ? 5.040 5.166 12.231 1.00 94.06 81 ILE A C 1
ATOM 657 O O . ILE A 1 81 ? 5.106 5.503 13.410 1.00 94.06 81 ILE A O 1
ATOM 661 N N . VAL A 1 82 ? 5.558 5.908 11.247 1.00 94.44 82 VAL A N 1
ATOM 662 C CA . VAL A 1 82 ? 6.244 7.184 11.494 1.00 94.44 82 VAL A CA 1
ATOM 663 C C . VAL A 1 82 ? 5.316 8.152 12.223 1.00 94.44 82 VAL A C 1
ATOM 665 O O . VAL A 1 82 ? 5.691 8.675 13.264 1.00 94.44 82 VAL A O 1
ATOM 668 N N . ILE A 1 83 ? 4.076 8.322 11.760 1.00 93.50 83 ILE A N 1
ATOM 669 C CA . ILE A 1 83 ? 3.099 9.199 12.419 1.00 93.50 83 ILE A CA 1
ATOM 670 C C . ILE A 1 83 ? 2.744 8.712 13.832 1.00 93.50 83 ILE A C 1
ATOM 672 O O . ILE A 1 83 ? 2.655 9.533 14.745 1.00 93.50 83 ILE A O 1
ATOM 676 N N . GLN A 1 84 ? 2.590 7.401 14.040 1.00 92.44 84 GLN A N 1
ATOM 677 C CA . GLN A 1 84 ? 2.359 6.820 15.371 1.00 92.44 84 GLN A CA 1
ATOM 678 C C . GLN A 1 84 ? 3.534 7.072 16.328 1.00 92.44 84 GLN A C 1
ATOM 680 O O . GLN A 1 84 ? 3.322 7.333 17.512 1.00 92.44 84 GLN A O 1
ATOM 685 N N . LEU A 1 85 ? 4.774 7.018 15.836 1.00 93.75 85 LEU A N 1
ATOM 686 C CA . LEU A 1 85 ? 5.962 7.347 16.626 1.00 93.75 85 LEU A CA 1
ATOM 687 C C . LEU A 1 85 ? 6.055 8.853 16.887 1.00 93.75 85 LEU A C 1
ATOM 689 O O . LEU A 1 85 ? 6.284 9.266 18.022 1.00 93.75 85 LEU A O 1
ATOM 693 N N . SER A 1 86 ? 5.796 9.680 15.876 1.00 90.94 86 SER A N 1
ATOM 694 C CA . SER A 1 86 ? 5.778 11.137 15.997 1.00 90.94 86 SER A CA 1
ATOM 695 C C . SER A 1 86 ? 4.739 11.627 17.010 1.00 90.94 86 SER A C 1
ATOM 697 O O . SER A 1 86 ? 5.017 12.584 17.718 1.00 90.94 86 SER A O 1
ATOM 699 N N . GLN A 1 87 ? 3.595 10.954 17.170 1.00 89.62 87 GLN A N 1
ATOM 700 C CA . GLN A 1 87 ? 2.617 11.272 18.227 1.00 89.62 87 GLN A CA 1
ATOM 701 C C . GLN A 1 87 ? 3.183 11.111 19.647 1.00 89.62 87 GLN A C 1
ATOM 703 O O . GLN A 1 87 ? 2.732 11.793 20.563 1.00 89.62 87 GLN A O 1
ATOM 708 N N . LYS A 1 88 ? 4.169 10.228 19.852 1.00 89.25 88 LYS A N 1
ATOM 709 C CA . LYS A 1 88 ? 4.832 10.059 21.158 1.00 89.25 88 LYS A CA 1
ATOM 710 C C . LYS A 1 88 ? 5.887 11.131 21.423 1.00 89.25 88 LYS A C 1
ATOM 712 O O . LYS A 1 88 ? 6.168 11.420 22.580 1.00 89.25 88 LYS A O 1
ATOM 717 N N . VAL A 1 89 ? 6.473 11.684 20.362 1.00 92.75 89 VAL A N 1
ATOM 718 C CA . VAL A 1 89 ? 7.542 12.691 20.435 1.00 92.75 89 VAL A CA 1
ATOM 719 C C . VAL A 1 89 ? 6.967 14.108 20.473 1.00 92.75 89 VAL A C 1
ATOM 721 O O . VAL A 1 89 ? 7.458 14.952 21.216 1.00 92.75 89 VAL A O 1
ATOM 724 N N . PHE A 1 90 ? 5.918 14.373 19.693 1.00 90.94 90 PHE A N 1
ATOM 725 C CA . PHE A 1 90 ? 5.344 15.701 19.515 1.00 90.94 90 PHE A CA 1
ATOM 726 C C . PHE A 1 90 ? 3.992 15.845 20.237 1.00 90.94 90 PHE A C 1
ATOM 728 O O . PHE A 1 90 ? 3.010 15.217 19.826 1.00 90.94 90 PHE A O 1
ATOM 735 N N . PRO A 1 91 ? 3.887 16.718 21.260 1.00 84.38 91 PRO A N 1
ATOM 736 C CA . PRO A 1 91 ? 2.681 16.839 22.083 1.00 84.38 91 PRO A CA 1
ATOM 737 C C . PRO A 1 91 ? 1.457 17.333 21.296 1.00 84.38 91 PRO A C 1
ATOM 739 O O . PRO A 1 91 ? 0.361 16.821 21.496 1.00 84.38 91 PRO A O 1
ATOM 742 N N . PHE A 1 92 ? 1.635 18.222 20.312 1.00 84.88 92 PHE A N 1
ATOM 743 C CA . PHE A 1 92 ? 0.527 18.723 19.483 1.00 84.88 92 PHE A CA 1
ATOM 744 C C . PHE A 1 92 ? -0.155 17.622 18.646 1.00 84.88 92 PHE A C 1
ATOM 746 O O . PHE A 1 92 ? -1.352 17.686 18.369 1.00 84.88 92 PHE A O 1
ATOM 753 N N . MET A 1 93 ? 0.593 16.593 18.230 1.00 83.19 93 MET A N 1
ATOM 754 C CA . MET A 1 93 ? 0.036 15.453 17.490 1.00 83.19 93 MET A CA 1
ATOM 755 C C . MET A 1 93 ? -0.712 14.494 18.410 1.00 83.19 93 MET A C 1
ATOM 757 O O . MET A 1 93 ? -1.693 13.886 17.979 1.00 83.19 93 MET A O 1
ATOM 761 N N . LYS A 1 94 ? -0.288 14.395 19.672 1.00 83.56 94 LYS A N 1
ATOM 762 C CA . LYS A 1 94 ? -1.022 13.678 20.715 1.00 83.56 94 LYS A CA 1
ATOM 763 C C . LYS A 1 94 ? -2.349 14.374 21.032 1.00 83.56 94 LYS A C 1
ATOM 765 O O . LYS A 1 94 ? -3.382 13.716 21.062 1.00 83.56 94 LYS A O 1
ATOM 770 N N . GLU A 1 95 ? -2.353 15.701 21.140 1.00 87.44 95 GLU A N 1
ATOM 771 C CA . GLU A 1 95 ? -3.583 16.484 21.330 1.00 87.44 95 GLU A CA 1
ATOM 772 C C . GLU A 1 95 ? -4.585 16.268 20.184 1.00 87.44 95 GLU A C 1
ATOM 774 O O . GLU A 1 95 ? -5.780 16.094 20.422 1.00 87.44 95 GLU A O 1
ATOM 779 N N . TRP A 1 96 ? -4.124 16.191 18.928 1.00 86.38 96 TRP A N 1
ATOM 780 C CA . TRP A 1 96 ? -5.005 15.836 17.805 1.00 86.38 96 TRP A CA 1
ATOM 781 C C . TRP A 1 96 ? -5.592 14.426 17.943 1.00 86.38 96 TRP A C 1
ATOM 783 O O . TRP A 1 96 ? -6.706 14.181 17.494 1.00 86.38 96 TRP A O 1
ATOM 793 N N . GLN A 1 97 ? -4.899 13.483 18.571 1.00 81.38 97 GLN A N 1
ATOM 794 C CA . GLN A 1 97 ? -5.468 12.160 18.820 1.00 81.38 97 GLN A CA 1
ATOM 795 C C . GLN A 1 97 ? -6.588 12.210 19.876 1.00 81.38 97 GLN A C 1
ATOM 797 O O . GLN A 1 97 ? -7.567 11.466 19.769 1.00 81.38 97 GLN A O 1
ATOM 802 N N . GLU A 1 98 ? -6.460 13.103 20.858 1.00 85.69 98 GLU A N 1
ATOM 803 C CA . GLU A 1 98 ? -7.398 13.289 21.974 1.00 85.69 98 GLU A CA 1
ATOM 804 C C . GLU A 1 98 ? -8.653 14.094 21.575 1.00 85.69 98 GLU A C 1
ATOM 806 O O . GLU A 1 98 ? -9.722 13.898 22.147 1.00 85.69 98 GLU A O 1
ATOM 811 N N . GLN A 1 99 ? -8.582 14.905 20.512 1.00 86.56 99 GLN A N 1
ATOM 812 C CA . GLN A 1 99 ? -9.697 15.696 19.951 1.00 86.56 99 GLN A CA 1
ATOM 813 C C . GLN A 1 99 ? -10.801 14.874 19.238 1.00 86.56 99 GLN A C 1
ATOM 815 O O . GLN A 1 99 ? -11.655 15.432 18.540 1.00 86.56 99 GLN A O 1
ATOM 820 N N . GLY A 1 100 ? -10.805 13.546 19.373 1.00 86.88 100 GLY A N 1
ATOM 821 C CA . GLY A 1 100 ? -11.834 12.673 18.802 1.00 86.88 100 GLY A CA 1
ATOM 822 C C . GLY A 1 100 ? -11.759 12.546 17.273 1.00 86.88 100 GLY A C 1
ATOM 823 O O . GLY A 1 100 ? -10.684 12.375 16.698 1.00 86.88 100 GLY A O 1
ATOM 824 N N . GLU A 1 101 ? -12.907 12.572 16.585 1.00 86.75 101 GLU A N 1
ATOM 825 C CA . GLU A 1 101 ? -12.983 12.286 15.139 1.00 86.75 101 GLU A CA 1
ATOM 826 C C . GLU A 1 101 ? -12.273 13.326 14.263 1.00 86.75 101 GLU A C 1
ATOM 828 O O . GLU A 1 101 ? -11.563 12.959 13.323 1.00 86.75 101 GLU A O 1
ATOM 833 N N . LYS A 1 102 ? -12.412 14.621 14.582 1.00 87.44 102 LYS A N 1
ATOM 834 C CA . LYS A 1 102 ? -11.795 15.705 13.797 1.00 87.44 102 LYS A CA 1
ATOM 835 C C . LYS A 1 102 ? -10.271 15.608 13.803 1.00 87.44 102 LYS A C 1
ATOM 837 O O . LYS A 1 102 ? -9.629 15.763 12.765 1.00 87.44 102 LYS A O 1
ATOM 842 N N . GLY A 1 103 ? -9.690 15.315 14.961 1.00 88.44 103 GLY A N 1
ATOM 843 C CA . GLY A 1 103 ? -8.247 15.195 15.091 1.00 88.44 103 GLY A CA 1
ATOM 844 C C . GLY A 1 103 ? -7.695 13.888 14.499 1.00 88.44 103 GLY A C 1
ATOM 845 O O . GLY A 1 103 ? -6.687 13.920 13.789 1.00 88.44 103 GLY A O 1
ATOM 846 N N . LYS A 1 104 ? -8.429 12.767 14.611 1.00 86.88 104 LYS A N 1
ATOM 847 C CA . LYS A 1 104 ? -8.123 11.528 13.862 1.00 86.88 104 LYS A CA 1
ATOM 848 C C . LYS A 1 104 ? -8.107 11.747 12.348 1.00 86.88 104 LYS A C 1
ATOM 850 O O . LYS A 1 104 ? -7.235 11.214 11.662 1.00 86.88 104 LYS A O 1
ATOM 855 N N . HIS A 1 105 ? -9.032 12.548 11.821 1.00 89.12 105 HIS A N 1
ATOM 856 C CA . HIS A 1 105 ? -9.045 12.895 10.401 1.00 89.12 105 HIS A CA 1
ATOM 857 C C . HIS A 1 105 ? -7.789 13.680 9.994 1.00 89.12 105 HIS A C 1
ATOM 859 O O . HIS A 1 105 ? -7.158 13.359 8.987 1.00 89.12 105 HIS A O 1
ATOM 865 N N . LYS A 1 106 ? -7.368 14.648 10.817 1.00 89.56 106 LYS A N 1
ATOM 866 C CA . LYS A 1 106 ? -6.155 15.447 10.583 1.00 89.56 106 LYS A CA 1
ATOM 867 C C . LYS A 1 106 ? -4.885 14.590 10.581 1.00 89.56 106 LYS A C 1
ATOM 869 O O . LYS A 1 106 ? -4.041 14.740 9.698 1.00 89.56 106 LYS A O 1
ATOM 874 N N . ILE A 1 107 ? -4.788 13.644 11.515 1.00 91.81 107 ILE A N 1
ATOM 875 C CA . ILE A 1 107 ? -3.703 12.653 11.562 1.00 91.81 107 ILE A CA 1
ATOM 876 C C . ILE A 1 107 ? -3.698 11.804 10.287 1.00 91.81 107 ILE A C 1
ATOM 878 O O . ILE A 1 107 ? -2.646 11.632 9.678 1.00 91.81 107 ILE A O 1
ATOM 882 N N . ASN A 1 108 ? -4.863 11.328 9.839 1.00 91.00 108 ASN A N 1
ATOM 883 C CA . ASN A 1 108 ? -4.967 10.513 8.628 1.00 91.00 108 ASN A CA 1
ATOM 884 C C . ASN A 1 108 ? -4.537 11.283 7.366 1.00 91.00 108 ASN A C 1
ATOM 886 O O . ASN A 1 108 ? -3.834 10.732 6.521 1.00 91.00 108 ASN A O 1
ATOM 890 N N . ILE A 1 109 ? -4.898 12.567 7.251 1.00 92.81 109 ILE A N 1
ATOM 891 C CA . ILE A 1 109 ? -4.410 13.433 6.166 1.00 92.81 109 ILE A CA 1
ATOM 892 C C . ILE A 1 109 ? -2.883 13.529 6.215 1.00 92.81 109 ILE A C 1
ATOM 894 O O . ILE A 1 109 ? -2.230 13.341 5.192 1.00 92.81 109 ILE A O 1
ATOM 898 N N . CYS A 1 110 ? -2.306 13.757 7.397 1.00 93.81 110 CYS A N 1
ATOM 899 C CA . CYS A 1 110 ? -0.856 13.820 7.566 1.00 93.81 110 CYS A CA 1
ATOM 900 C C . CYS A 1 110 ? -0.176 12.506 7.146 1.00 93.81 110 CYS A C 1
ATOM 902 O O . CYS A 1 110 ? 0.781 12.529 6.373 1.00 93.81 110 CYS A O 1
ATOM 904 N N . THR A 1 111 ? -0.722 11.355 7.553 1.00 94.50 111 THR A N 1
ATOM 905 C CA . THR A 1 111 ? -0.243 10.037 7.111 1.00 94.50 111 THR A CA 1
ATOM 906 C C . THR A 1 111 ? -0.315 9.886 5.594 1.00 94.50 111 THR A C 1
ATOM 908 O O . THR A 1 111 ? 0.643 9.409 4.987 1.00 94.50 111 THR A O 1
ATOM 911 N N . ARG A 1 112 ? -1.412 10.311 4.955 1.00 94.12 112 ARG A N 1
ATOM 912 C CA . ARG A 1 112 ? -1.564 10.236 3.492 1.00 94.12 112 ARG A CA 1
ATOM 913 C C . ARG A 1 112 ? -0.577 11.149 2.766 1.00 94.12 112 ARG A C 1
ATOM 915 O O . ARG A 1 112 ? 0.020 10.710 1.793 1.00 94.12 112 ARG A O 1
ATOM 922 N N . ILE A 1 113 ? -0.336 12.360 3.265 1.00 95.50 113 ILE A N 1
ATOM 923 C CA . ILE A 1 113 ? 0.674 13.273 2.704 1.00 95.50 113 ILE A CA 1
ATOM 924 C C . ILE A 1 113 ? 2.076 12.669 2.837 1.00 95.50 113 ILE A C 1
ATOM 926 O O . ILE A 1 113 ? 2.823 12.620 1.862 1.00 95.50 113 ILE A O 1
ATOM 930 N N . LEU A 1 114 ? 2.414 12.134 4.012 1.00 95.50 114 LEU A N 1
ATOM 931 C CA . LEU A 1 114 ? 3.697 11.468 4.230 1.00 95.50 114 LEU A CA 1
ATOM 932 C C . LEU A 1 114 ? 3.856 10.230 3.336 1.00 95.50 114 LEU A C 1
ATOM 934 O O . LEU A 1 114 ? 4.945 9.962 2.837 1.00 95.50 114 LEU A O 1
ATOM 938 N N . THR A 1 115 ? 2.764 9.507 3.082 1.00 95.88 115 THR A N 1
ATOM 939 C CA . THR A 1 115 ? 2.751 8.360 2.164 1.00 95.88 115 THR A CA 1
ATOM 940 C C . THR A 1 115 ? 3.149 8.769 0.751 1.00 95.88 115 THR A C 1
ATOM 942 O O . THR A 1 115 ? 3.891 8.028 0.117 1.00 95.88 115 THR A O 1
ATOM 945 N N . ILE A 1 116 ? 2.716 9.937 0.259 1.00 95.94 116 ILE A N 1
ATOM 946 C CA . ILE A 1 116 ? 3.132 10.441 -1.062 1.00 95.94 116 ILE A CA 1
ATOM 947 C C . ILE A 1 116 ? 4.654 10.586 -1.094 1.00 95.94 116 ILE A C 1
ATOM 949 O O . ILE A 1 116 ? 5.305 9.997 -1.954 1.00 95.94 116 ILE A O 1
ATOM 953 N N . LEU A 1 117 ? 5.226 11.286 -0.111 1.00 95.69 117 LEU A N 1
ATOM 954 C CA . LEU A 1 117 ? 6.670 11.512 -0.031 1.00 95.69 117 LEU A CA 1
ATOM 955 C C . LEU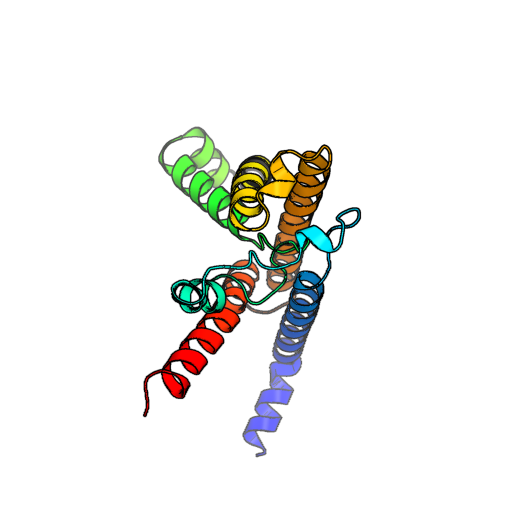 A 1 117 ? 7.455 10.192 0.041 1.00 95.69 117 LEU A C 1
ATOM 957 O O . LEU A 1 117 ? 8.402 9.985 -0.716 1.00 95.69 117 LEU A O 1
ATOM 961 N N . LEU A 1 118 ? 7.029 9.270 0.910 1.00 94.75 118 LEU A N 1
ATOM 962 C CA . LEU A 1 118 ? 7.675 7.964 1.054 1.00 94.75 118 LEU A CA 1
ATOM 963 C C . LEU A 1 118 ? 7.491 7.080 -0.180 1.00 94.75 118 LEU A C 1
ATOM 965 O O . LEU A 1 118 ? 8.397 6.325 -0.516 1.00 94.75 118 LEU A O 1
ATOM 969 N N . SER A 1 119 ? 6.355 7.172 -0.872 1.00 94.12 119 SER A N 1
ATOM 970 C CA . SER A 1 119 ? 6.111 6.394 -2.088 1.00 94.12 119 SER A CA 1
ATOM 971 C C . SER A 1 119 ? 7.038 6.802 -3.229 1.00 94.12 119 SER A C 1
ATOM 973 O O . SER A 1 119 ? 7.489 5.926 -3.956 1.00 94.12 119 SER A O 1
ATOM 975 N N . LEU A 1 120 ? 7.389 8.088 -3.338 1.00 94.06 120 LEU A N 1
ATOM 976 C CA . LEU A 1 120 ? 8.371 8.558 -4.316 1.00 94.06 120 LEU A CA 1
ATOM 977 C C . LEU A 1 120 ? 9.766 8.011 -3.999 1.00 94.06 120 LEU A C 1
ATOM 979 O O . LEU A 1 120 ? 10.430 7.481 -4.885 1.00 94.06 120 LEU A O 1
ATOM 983 N N . GLY A 1 121 ? 10.183 8.071 -2.730 1.00 92.75 121 GLY A N 1
ATOM 984 C CA . GLY A 1 121 ? 11.471 7.523 -2.295 1.00 92.75 121 GLY A CA 1
ATOM 985 C C . GLY A 1 121 ? 11.556 6.002 -2.464 1.00 92.75 121 GLY A C 1
ATOM 986 O O . GLY A 1 121 ? 12.510 5.493 -3.043 1.00 92.75 121 GLY A O 1
ATOM 987 N N . HIS A 1 122 ? 10.534 5.267 -2.017 1.00 89.62 122 HIS A N 1
ATOM 988 C CA . HIS A 1 122 ? 10.465 3.817 -2.209 1.00 89.62 122 HIS A CA 1
ATOM 989 C C . HIS A 1 122 ? 10.383 3.450 -3.694 1.00 89.62 122 HIS A C 1
ATOM 991 O O . HIS A 1 122 ? 11.024 2.492 -4.110 1.00 89.62 122 HIS A O 1
ATOM 997 N N . GLY A 1 123 ? 9.617 4.203 -4.488 1.00 90.00 123 GLY A N 1
ATOM 998 C CA . GLY A 1 123 ? 9.503 4.009 -5.931 1.00 90.00 123 GLY A CA 1
ATOM 999 C C . GLY A 1 123 ? 10.839 4.205 -6.640 1.00 90.00 123 GLY A C 1
ATOM 1000 O O . GLY A 1 123 ? 11.192 3.392 -7.486 1.00 90.00 123 GLY A O 1
ATOM 1001 N N . TRP A 1 124 ? 11.619 5.215 -6.245 1.00 90.25 124 TRP A N 1
ATOM 1002 C CA . TRP A 1 124 ? 12.959 5.449 -6.786 1.00 90.25 124 TRP A CA 1
ATOM 1003 C C . TRP A 1 124 ? 13.884 4.261 -6.524 1.00 90.25 124 TRP A C 1
ATOM 1005 O O . TRP A 1 124 ? 14.449 3.695 -7.458 1.00 90.25 124 TRP A O 1
ATOM 1015 N N . THR A 1 125 ? 13.981 3.835 -5.262 1.00 87.06 125 THR A N 1
ATOM 1016 C CA . THR A 1 125 ? 14.790 2.672 -4.871 1.00 87.06 125 THR A CA 1
ATOM 1017 C C . THR A 1 125 ? 14.325 1.404 -5.581 1.00 87.06 125 THR A C 1
ATOM 1019 O O . THR A 1 125 ? 15.143 0.596 -6.012 1.00 87.06 125 THR A O 1
ATOM 1022 N N . PHE A 1 126 ? 13.013 1.233 -5.736 1.00 85.81 126 PHE A N 1
ATOM 1023 C CA . PHE A 1 126 ? 12.439 0.086 -6.424 1.00 85.81 126 PHE A CA 1
ATOM 1024 C C . PHE A 1 126 ? 12.838 0.051 -7.904 1.00 85.81 126 PHE A C 1
ATOM 1026 O O . PHE A 1 126 ? 13.349 -0.960 -8.376 1.00 85.81 126 PHE A O 1
ATOM 1033 N N . VAL A 1 127 ? 12.696 1.173 -8.617 1.00 86.38 127 VAL A N 1
ATOM 1034 C CA . VAL A 1 127 ? 13.132 1.289 -10.017 1.00 86.38 127 VAL A CA 1
ATOM 1035 C C . VAL A 1 127 ? 14.643 1.063 -10.142 1.00 86.38 127 VAL A C 1
ATOM 1037 O O . VAL A 1 127 ? 15.083 0.418 -11.087 1.00 86.38 127 VAL A O 1
ATOM 1040 N N . GLN A 1 128 ? 15.439 1.523 -9.175 1.00 84.38 128 GLN A N 1
ATOM 1041 C CA . GLN A 1 128 ? 16.894 1.337 -9.177 1.00 84.38 128 GLN A CA 1
ATOM 1042 C C . GLN A 1 128 ? 17.321 -0.123 -9.095 1.00 84.38 128 GLN A C 1
ATOM 1044 O O . GLN A 1 128 ? 18.299 -0.506 -9.737 1.00 84.38 128 GLN A O 1
ATOM 1049 N N . ILE A 1 129 ? 16.597 -0.925 -8.320 1.00 79.94 129 ILE A N 1
ATOM 1050 C CA . ILE A 1 129 ? 16.879 -2.352 -8.161 1.00 79.94 129 ILE A CA 1
ATOM 1051 C C . ILE A 1 129 ? 16.398 -3.128 -9.390 1.00 79.94 129 ILE A C 1
ATOM 1053 O O . ILE A 1 129 ? 17.122 -3.971 -9.912 1.00 79.94 129 ILE A O 1
ATOM 1057 N N . GLU A 1 130 ? 15.188 -2.830 -9.857 1.00 77.50 130 GLU A N 1
ATOM 1058 C CA . GLU A 1 130 ? 14.492 -3.659 -10.842 1.00 77.50 130 GLU A CA 1
ATOM 1059 C C . GLU A 1 130 ? 14.802 -3.285 -12.292 1.00 77.50 130 GLU A C 1
ATOM 1061 O O . GLU A 1 130 ? 14.790 -4.129 -13.185 1.00 77.50 130 GLU A O 1
ATOM 1066 N N . SER A 1 131 ? 15.063 -2.009 -12.569 1.00 79.50 131 SER A N 1
ATOM 1067 C CA . SER A 1 131 ? 15.334 -1.510 -13.921 1.00 79.50 131 SER A CA 1
ATOM 1068 C C . SER A 1 131 ? 16.208 -0.262 -13.872 1.00 79.50 131 SER A C 1
ATOM 1070 O O . SER A 1 131 ? 15.728 0.851 -14.102 1.00 79.50 131 SER A O 1
ATOM 1072 N N . PRO A 1 132 ? 17.518 -0.420 -13.617 1.00 79.69 132 PRO A N 1
ATOM 1073 C CA . PRO A 1 132 ? 18.433 0.711 -13.495 1.00 79.69 132 PRO A CA 1
ATOM 1074 C C . PRO A 1 132 ? 18.486 1.581 -14.760 1.00 79.69 132 PRO A C 1
ATOM 1076 O O . PRO A 1 132 ? 18.666 2.793 -14.667 1.00 79.69 132 PRO A O 1
ATOM 1079 N N . SER A 1 133 ? 18.258 0.997 -15.942 1.00 80.38 133 SER A N 1
ATOM 1080 C CA . SER A 1 133 ? 18.172 1.728 -17.215 1.00 80.38 133 SER A CA 1
ATOM 1081 C C . SER A 1 133 ? 17.013 2.731 -17.270 1.00 80.38 133 SER A C 1
ATOM 1083 O O . SER A 1 133 ? 17.060 3.670 -18.063 1.00 80.38 133 SER A O 1
ATOM 1085 N N . LEU A 1 134 ? 15.984 2.560 -16.436 1.00 82.75 134 LEU A N 1
ATOM 1086 C CA . LEU A 1 134 ? 14.835 3.457 -16.380 1.00 82.75 134 LEU A CA 1
ATOM 1087 C C . LEU A 1 134 ? 15.143 4.757 -15.617 1.00 82.75 134 LEU A C 1
ATOM 1089 O O . LEU A 1 134 ? 14.494 5.769 -15.877 1.00 82.75 134 LEU A O 1
ATOM 1093 N N . LEU A 1 135 ? 16.156 4.776 -14.737 1.00 80.56 135 LEU A N 1
ATOM 1094 C CA . LEU A 1 135 ? 16.522 5.981 -13.971 1.00 80.56 135 LEU A CA 1
ATOM 1095 C C . LEU A 1 135 ? 17.051 7.108 -14.851 1.00 80.56 135 LEU A C 1
ATOM 1097 O O . LEU A 1 135 ? 16.835 8.275 -14.543 1.00 80.56 135 LEU A O 1
ATOM 1101 N N . SER A 1 136 ? 17.756 6.760 -15.924 1.00 80.75 136 SER A N 1
ATOM 1102 C CA . SER A 1 136 ? 18.311 7.731 -16.869 1.00 80.75 136 SER A CA 1
ATOM 1103 C C . SER A 1 136 ? 17.321 8.123 -17.968 1.00 80.75 136 SER A C 1
ATOM 1105 O O . SER A 1 136 ? 17.690 8.863 -18.873 1.00 80.75 136 SER A O 1
ATOM 1107 N N . SER A 1 137 ? 16.090 7.608 -17.922 1.00 81.81 137 SER A N 1
ATOM 1108 C CA . SER A 1 137 ? 15.061 7.901 -18.916 1.00 81.81 137 SER A CA 1
ATOM 1109 C C . SER A 1 137 ? 14.223 9.116 -18.524 1.00 81.81 137 SER A C 1
ATOM 1111 O O . SER A 1 137 ? 13.939 9.341 -17.346 1.00 81.81 137 SER A O 1
ATOM 1113 N N . ASP A 1 138 ? 13.695 9.818 -19.526 1.00 83.69 138 ASP A N 1
ATOM 1114 C CA . ASP A 1 138 ? 12.720 10.899 -19.323 1.00 83.69 138 ASP A CA 1
ATOM 1115 C C . ASP A 1 138 ? 11.383 10.396 -18.741 1.00 83.69 138 ASP A C 1
ATOM 1117 O O . ASP A 1 138 ? 10.552 11.189 -18.302 1.00 83.69 138 ASP A O 1
ATOM 1121 N N . CYS A 1 139 ? 11.176 9.072 -18.711 1.00 85.94 139 CYS A N 1
ATOM 1122 C CA . CYS A 1 139 ? 9.955 8.413 -18.246 1.00 85.94 139 CYS A CA 1
ATOM 1123 C C . CYS A 1 139 ? 9.931 8.134 -16.730 1.00 85.94 139 CYS A C 1
ATOM 1125 O O . CYS A 1 139 ? 8.943 7.600 -16.206 1.00 85.94 139 CYS A O 1
ATOM 1127 N N . ILE A 1 140 ? 11.009 8.455 -16.002 1.00 88.06 140 ILE A N 1
ATOM 1128 C CA . ILE A 1 140 ? 11.133 8.143 -14.571 1.00 88.06 140 ILE A CA 1
ATOM 1129 C C . ILE A 1 140 ? 10.048 8.833 -13.737 1.00 88.06 140 ILE A C 1
ATOM 1131 O O . ILE A 1 140 ? 9.434 8.204 -12.876 1.00 88.06 140 ILE A O 1
ATOM 1135 N N . PHE A 1 141 ? 9.734 10.098 -14.029 1.00 90.12 141 PHE A N 1
ATOM 1136 C CA . PHE A 1 141 ? 8.727 10.850 -13.280 1.00 90.12 141 PHE A CA 1
ATOM 1137 C C . PHE A 1 141 ? 7.314 10.299 -13.493 1.00 90.12 141 PHE A C 1
ATOM 1139 O O . PHE A 1 141 ? 6.573 10.156 -12.518 1.00 90.12 141 PHE A O 1
ATOM 1146 N N . GLN A 1 142 ? 6.946 9.929 -14.727 1.00 91.19 142 GLN A N 1
ATOM 1147 C CA . GLN A 1 142 ? 5.665 9.264 -14.991 1.00 91.19 142 GLN A CA 1
ATOM 1148 C C . GLN A 1 142 ? 5.606 7.915 -14.267 1.00 91.19 142 GLN A C 1
ATOM 1150 O O . GLN A 1 142 ? 4.596 7.601 -13.640 1.00 91.19 142 GLN A O 1
ATOM 1155 N N . THR A 1 143 ? 6.697 7.145 -14.291 1.00 90.25 143 THR A N 1
ATOM 1156 C CA . THR A 1 143 ? 6.782 5.846 -13.605 1.00 90.25 143 THR A CA 1
ATOM 1157 C C . THR A 1 143 ? 6.547 5.998 -12.103 1.00 90.25 143 THR A C 1
ATOM 1159 O O . THR A 1 143 ? 5.687 5.317 -11.545 1.00 90.25 143 THR A O 1
ATOM 1162 N N . LEU A 1 144 ? 7.249 6.930 -11.451 1.00 92.06 144 LEU A N 1
ATOM 1163 C CA . LEU A 1 144 ? 7.080 7.215 -10.023 1.00 92.06 144 LEU A CA 1
ATOM 1164 C C . LEU A 1 144 ? 5.663 7.684 -9.698 1.00 92.06 144 LEU A C 1
ATOM 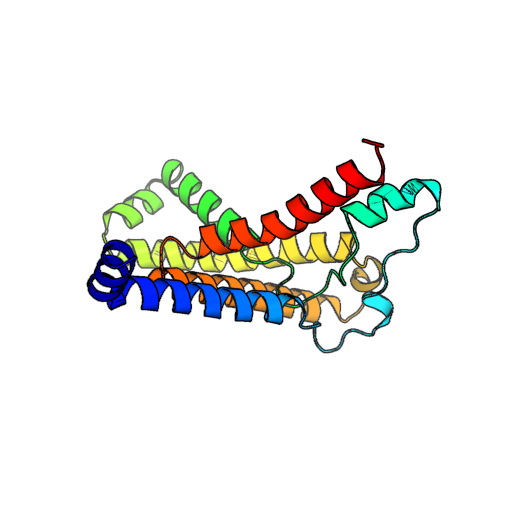1166 O O . LEU A 1 144 ? 5.090 7.252 -8.701 1.00 92.06 144 LEU A O 1
ATOM 1170 N N . PHE A 1 145 ? 5.068 8.509 -10.560 1.00 93.31 145 PHE A N 1
ATOM 1171 C CA . PHE A 1 145 ? 3.683 8.937 -10.404 1.00 93.31 145 PHE A CA 1
ATOM 1172 C C . PHE A 1 145 ? 2.708 7.749 -10.439 1.00 93.31 145 PHE A C 1
ATOM 1174 O O . PHE A 1 145 ? 1.888 7.608 -9.530 1.00 93.31 145 PHE A O 1
ATOM 1181 N N . PHE A 1 146 ? 2.816 6.857 -11.430 1.00 92.88 146 PHE A N 1
ATOM 1182 C CA . PHE A 1 146 ? 1.961 5.665 -11.519 1.00 92.88 146 PHE A CA 1
ATOM 1183 C C . PHE A 1 146 ? 2.169 4.706 -10.347 1.00 92.88 146 PHE A C 1
ATOM 1185 O O . PHE A 1 146 ? 1.200 4.152 -9.829 1.00 92.88 146 PHE A O 1
ATOM 1192 N N . LEU A 1 147 ? 3.410 4.560 -9.890 1.00 92.44 147 LEU A N 1
ATOM 1193 C CA . LEU A 1 147 ? 3.756 3.787 -8.705 1.00 92.44 147 LEU A CA 1
ATOM 1194 C C . LEU A 1 147 ? 3.104 4.363 -7.438 1.00 92.44 147 LEU A C 1
ATOM 1196 O O . LEU A 1 147 ? 2.475 3.628 -6.674 1.00 92.44 147 LEU A O 1
ATOM 1200 N N . THR A 1 148 ? 3.166 5.682 -7.240 1.00 94.75 148 THR A N 1
ATOM 1201 C CA . THR A 1 148 ? 2.464 6.366 -6.146 1.00 94.75 148 THR A CA 1
ATOM 1202 C C . THR A 1 148 ? 0.951 6.175 -6.248 1.00 94.75 148 THR A C 1
ATOM 1204 O O . THR A 1 148 ? 0.308 5.833 -5.254 1.00 94.75 148 THR A O 1
ATOM 1207 N N . VAL A 1 149 ? 0.367 6.334 -7.439 1.00 95.06 149 VAL A N 1
ATOM 1208 C CA . VAL A 1 149 ? -1.066 6.086 -7.668 1.00 95.06 149 VAL A CA 1
ATOM 1209 C C . VAL A 1 149 ? -1.432 4.645 -7.302 1.00 95.06 149 VAL A C 1
ATOM 1211 O O . VAL A 1 149 ? -2.430 4.421 -6.614 1.00 95.06 149 VAL A O 1
ATOM 1214 N N . GLY A 1 150 ? -0.602 3.670 -7.671 1.00 94.19 150 GLY A N 1
ATOM 1215 C CA . GLY A 1 150 ? -0.801 2.268 -7.320 1.00 94.19 150 GLY A CA 1
ATOM 1216 C C . GLY A 1 150 ? -0.780 1.985 -5.818 1.00 94.19 150 GLY A C 1
ATOM 1217 O O . GLY A 1 150 ? -1.579 1.179 -5.329 1.00 94.19 150 GLY A O 1
ATOM 1218 N N . VAL A 1 151 ? 0.048 2.698 -5.049 1.00 94.94 151 VAL A N 1
ATOM 1219 C CA . VAL A 1 151 ? 0.018 2.630 -3.577 1.00 94.94 151 VAL A CA 1
ATOM 1220 C C . VAL A 1 151 ? -1.341 3.089 -3.050 1.00 94.94 151 VAL A C 1
ATOM 1222 O O . VAL A 1 151 ? -1.948 2.403 -2.227 1.00 94.94 151 VAL A O 1
ATOM 1225 N N . PHE A 1 152 ? -1.871 4.208 -3.549 1.00 95.69 152 PHE A N 1
ATOM 1226 C CA . PHE A 1 152 ? -3.181 4.703 -3.113 1.00 95.69 152 PHE A CA 1
ATOM 1227 C C . PHE A 1 152 ? -4.337 3.800 -3.540 1.00 95.69 152 PHE A C 1
ATOM 1229 O O . PHE A 1 152 ? -5.271 3.621 -2.758 1.00 95.69 152 PHE A O 1
ATOM 1236 N N . ILE A 1 153 ? -4.258 3.179 -4.719 1.00 95.62 153 ILE A N 1
ATOM 1237 C CA . ILE A 1 153 ? -5.212 2.143 -5.140 1.00 95.62 153 ILE A CA 1
ATOM 1238 C C . ILE A 1 153 ? -5.159 0.958 -4.168 1.00 95.62 153 ILE A C 1
ATOM 1240 O O . ILE A 1 153 ? -6.201 0.493 -3.710 1.00 95.62 153 ILE A O 1
ATOM 1244 N N . SER A 1 154 ? -3.962 0.506 -3.789 1.00 94.38 154 SER A N 1
ATOM 1245 C CA . SER A 1 154 ? -3.783 -0.598 -2.836 1.00 94.38 154 SER A CA 1
ATOM 1246 C C . SER A 1 154 ? -4.363 -0.268 -1.459 1.00 94.38 154 SER A C 1
ATOM 1248 O O . SER A 1 154 ? -5.088 -1.076 -0.877 1.00 94.38 154 SER A O 1
ATOM 1250 N N . VAL A 1 155 ? -4.099 0.939 -0.950 1.00 94.94 155 VAL A N 1
ATOM 1251 C CA . VAL A 1 155 ? -4.670 1.424 0.317 1.00 94.94 155 VAL A CA 1
ATOM 1252 C C . VAL A 1 155 ? -6.191 1.521 0.225 1.00 94.94 155 VAL A C 1
ATOM 1254 O O . VAL A 1 155 ? -6.886 1.108 1.147 1.00 94.94 155 VAL A O 1
ATOM 1257 N N . TRP A 1 156 ? -6.728 1.999 -0.895 1.00 95.50 156 TRP A N 1
ATOM 1258 C CA . TRP A 1 156 ? -8.172 2.066 -1.106 1.00 95.50 156 TRP A CA 1
ATOM 1259 C C . TRP A 1 156 ? -8.828 0.676 -1.124 1.00 95.50 156 TRP A C 1
ATOM 1261 O O . TRP A 1 156 ? -9.868 0.477 -0.493 1.00 95.50 156 TRP A O 1
ATOM 1271 N N . LEU A 1 157 ? -8.203 -0.315 -1.768 1.00 95.25 157 LEU A N 1
ATOM 1272 C CA . LEU A 1 157 ? -8.661 -1.709 -1.723 1.00 95.25 157 LEU A CA 1
ATOM 1273 C C . LEU A 1 157 ? -8.609 -2.274 -0.293 1.00 95.25 157 LEU A C 1
ATOM 1275 O O . LEU A 1 157 ? -9.547 -2.947 0.141 1.00 95.25 157 LEU A O 1
ATOM 1279 N N . ALA A 1 158 ? -7.562 -1.959 0.474 1.00 94.75 158 ALA A N 1
ATOM 1280 C CA . ALA A 1 158 ? -7.487 -2.315 1.889 1.00 94.75 158 ALA A CA 1
ATOM 1281 C C . ALA A 1 158 ? -8.596 -1.648 2.726 1.00 94.75 158 ALA A C 1
ATOM 1283 O O . ALA A 1 158 ? -9.224 -2.311 3.555 1.00 94.75 158 ALA A O 1
ATOM 1284 N N . ASP A 1 159 ? -8.889 -0.369 2.497 1.00 94.25 159 ASP A N 1
ATOM 1285 C CA . ASP A 1 159 ? -9.971 0.349 3.180 1.00 94.25 159 ASP A CA 1
ATOM 1286 C C . ASP A 1 159 ? -11.339 -0.293 2.873 1.00 94.25 159 ASP A C 1
ATOM 1288 O O . ASP A 1 159 ? -12.165 -0.472 3.775 1.00 94.25 159 ASP A O 1
ATOM 1292 N N . LEU A 1 160 ? -11.563 -0.738 1.629 1.00 95.25 160 LEU A N 1
ATOM 1293 C CA . LEU A 1 160 ? -12.768 -1.484 1.249 1.00 95.25 160 LEU A CA 1
ATOM 1294 C C . LEU A 1 160 ? -12.899 -2.807 2.009 1.00 95.25 160 LEU A C 1
ATOM 1296 O O . LEU A 1 160 ? -13.995 -3.128 2.483 1.00 95.25 160 LEU A O 1
ATOM 1300 N N . ILE A 1 161 ? -11.805 -3.560 2.158 1.00 94.56 161 ILE A N 1
ATOM 1301 C CA . ILE A 1 161 ? -11.798 -4.796 2.953 1.00 94.56 161 ILE A CA 1
ATOM 1302 C C . ILE A 1 161 ? -12.115 -4.485 4.419 1.00 94.56 161 ILE A C 1
ATOM 1304 O O . ILE A 1 161 ? -12.948 -5.167 5.009 1.00 94.56 161 ILE A O 1
ATOM 1308 N N . THR A 1 162 ? -11.521 -3.440 4.996 1.00 94.25 162 THR A N 1
ATOM 1309 C CA . THR A 1 162 ? -11.764 -3.058 6.398 1.00 94.25 162 THR A CA 1
ATOM 1310 C C . THR A 1 162 ? -13.218 -2.628 6.632 1.00 94.25 162 THR A C 1
ATOM 1312 O O . THR A 1 162 ? -13.821 -2.980 7.644 1.00 94.25 162 THR A O 1
ATOM 1315 N N . SER A 1 163 ? -13.812 -1.897 5.684 1.00 92.19 163 SER A N 1
ATOM 1316 C CA . SER A 1 163 ? -15.190 -1.397 5.782 1.00 92.19 163 SER A CA 1
ATOM 1317 C C . SER A 1 163 ? -16.244 -2.494 5.587 1.00 92.19 163 SER A C 1
ATOM 1319 O O . SER A 1 163 ? -17.190 -2.610 6.373 1.00 92.19 163 SER A O 1
ATOM 1321 N N . LYS A 1 164 ? -16.111 -3.294 4.523 1.00 90.25 164 LYS A N 1
ATOM 1322 C CA . LYS A 1 164 ? -17.166 -4.218 4.062 1.00 90.25 164 LYS A CA 1
ATOM 1323 C C . LYS A 1 164 ? -16.804 -5.690 4.227 1.00 90.25 164 LYS A C 1
ATOM 1325 O O . LYS A 1 164 ? -17.703 -6.529 4.255 1.00 90.25 164 LYS A O 1
ATOM 1330 N N . GLY A 1 165 ? -15.521 -6.004 4.336 1.00 88.94 165 GLY A N 1
ATOM 1331 C CA . GLY A 1 165 ? -14.997 -7.356 4.467 1.00 88.94 165 GLY A CA 1
ATOM 1332 C C . GLY A 1 165 ? -14.803 -7.797 5.919 1.00 88.94 165 GLY A C 1
ATOM 1333 O O . GLY A 1 165 ? -15.533 -7.399 6.837 1.00 88.94 165 GLY A O 1
ATOM 1334 N N . LEU A 1 166 ? -13.840 -8.697 6.100 1.00 87.88 166 LEU A N 1
ATOM 1335 C CA . LEU A 1 166 ? -13.403 -9.226 7.388 1.00 87.88 166 LEU A CA 1
ATOM 1336 C C . LEU A 1 166 ? -12.001 -8.746 7.742 1.00 87.88 166 LEU A C 1
ATOM 1338 O O . LEU A 1 166 ? -11.109 -8.784 6.904 1.00 87.88 166 LEU A O 1
ATOM 1342 N N . GLY A 1 167 ? -11.811 -8.394 9.015 1.00 90.12 167 GLY A N 1
ATOM 1343 C CA . GLY A 1 167 ? -10.507 -8.037 9.570 1.00 90.12 167 GLY A CA 1
ATOM 1344 C C . GLY A 1 167 ? -9.998 -6.663 9.127 1.00 90.12 167 GLY A C 1
ATOM 1345 O O . GLY A 1 167 ? -10.774 -5.787 8.754 1.00 90.12 167 GLY A O 1
ATOM 1346 N N . ASN A 1 168 ? -8.678 -6.483 9.210 1.00 92.62 168 ASN A N 1
ATOM 1347 C CA . ASN A 1 168 ? -7.979 -5.292 8.735 1.00 92.62 168 ASN A CA 1
ATOM 1348 C C . ASN A 1 168 ? -7.452 -5.549 7.319 1.00 92.62 168 ASN A C 1
ATOM 1350 O O . ASN A 1 168 ? -6.598 -6.416 7.119 1.00 92.62 168 ASN A O 1
ATOM 1354 N N . GLY A 1 169 ? -7.944 -4.785 6.346 1.00 92.19 169 GLY A N 1
ATOM 1355 C CA . GLY A 1 169 ? -7.566 -4.943 4.948 1.00 92.19 169 GLY A CA 1
ATOM 1356 C C . GLY A 1 169 ? -6.082 -4.731 4.682 1.00 92.19 169 GLY A C 1
ATOM 1357 O O . GLY A 1 169 ? -5.510 -5.468 3.884 1.00 92.19 169 GLY A O 1
ATOM 1358 N N . ILE A 1 170 ? -5.431 -3.803 5.390 1.00 92.88 170 ILE A N 1
ATOM 1359 C CA . ILE A 1 170 ? -3.993 -3.544 5.224 1.00 92.88 170 ILE A CA 1
ATOM 1360 C C . ILE A 1 170 ? -3.202 -4.789 5.634 1.00 92.88 170 ILE A C 1
ATOM 1362 O O . ILE A 1 170 ? -2.356 -5.262 4.880 1.00 92.88 170 ILE A O 1
ATOM 1366 N N . SER A 1 171 ? -3.520 -5.364 6.797 1.00 92.69 171 SER A N 1
ATOM 1367 C CA . SER A 1 171 ? -2.875 -6.586 7.293 1.00 92.69 171 SER A CA 1
ATOM 1368 C C . SER A 1 171 ? -3.083 -7.773 6.351 1.00 92.69 171 SER A C 1
ATOM 1370 O O . SER A 1 171 ? -2.158 -8.547 6.124 1.00 92.69 171 SER A O 1
ATOM 1372 N N . ILE A 1 172 ? -4.279 -7.895 5.771 1.00 92.56 172 ILE A N 1
ATOM 1373 C CA . ILE A 1 172 ? -4.601 -8.952 4.805 1.00 92.56 172 ILE A CA 1
ATOM 1374 C C . ILE A 1 172 ? -3.780 -8.790 3.522 1.00 92.56 172 ILE A C 1
ATOM 1376 O O . ILE A 1 172 ? -3.192 -9.768 3.064 1.00 92.56 172 ILE A O 1
ATOM 1380 N N . LEU A 1 173 ? -3.679 -7.575 2.969 1.00 91.19 173 LEU A N 1
ATOM 1381 C CA . LEU A 1 173 ? -2.867 -7.326 1.771 1.00 91.19 173 LEU A CA 1
ATOM 1382 C C . LEU A 1 173 ? -1.376 -7.605 2.007 1.00 91.19 173 LEU A C 1
ATOM 1384 O O . LEU A 1 173 ? -0.732 -8.199 1.143 1.00 91.19 173 LEU A O 1
ATOM 1388 N N . ILE A 1 174 ? -0.839 -7.254 3.183 1.00 89.88 174 ILE A N 1
ATOM 1389 C CA . ILE A 1 174 ? 0.541 -7.611 3.560 1.00 89.88 174 ILE A CA 1
ATOM 1390 C C . ILE A 1 174 ? 0.712 -9.133 3.580 1.00 89.88 174 ILE A C 1
ATOM 1392 O O . ILE A 1 174 ? 1.661 -9.648 2.989 1.00 89.88 174 ILE A O 1
ATOM 1396 N N . ALA A 1 175 ? -0.212 -9.854 4.224 1.00 89.81 175 ALA A N 1
ATOM 1397 C CA . ALA A 1 175 ? -0.141 -11.309 4.331 1.00 89.81 175 ALA A CA 1
ATOM 1398 C C . ALA A 1 175 ? -0.136 -11.980 2.948 1.00 89.81 175 ALA A C 1
ATOM 1400 O O . ALA A 1 175 ? 0.695 -12.846 2.691 1.00 89.81 175 ALA A O 1
ATOM 1401 N N . ILE A 1 176 ? -0.992 -11.534 2.027 1.00 87.69 176 ILE A N 1
ATOM 1402 C CA . ILE A 1 176 ? -1.056 -12.073 0.657 1.00 87.69 176 ILE A CA 1
ATOM 1403 C C . ILE A 1 176 ? 0.263 -11.872 -0.089 1.00 87.69 176 ILE A C 1
ATOM 1405 O O . ILE A 1 176 ? 0.732 -12.794 -0.752 1.00 87.69 176 ILE A O 1
ATOM 1409 N N . GLY A 1 177 ? 0.893 -10.702 0.058 1.00 80.06 177 GLY A N 1
ATOM 1410 C CA . GLY A 1 177 ? 2.202 -10.433 -0.543 1.00 80.06 177 GLY A CA 1
ATOM 1411 C C . GLY A 1 177 ? 3.325 -11.336 -0.013 1.00 80.06 177 GLY A C 1
ATOM 1412 O O . GLY A 1 177 ? 4.302 -11.576 -0.719 1.00 80.06 177 GLY A O 1
ATOM 1413 N N . MET A 1 178 ? 3.195 -11.861 1.209 1.00 82.62 178 MET A N 1
ATOM 1414 C CA . MET A 1 178 ? 4.161 -12.800 1.792 1.00 82.62 178 MET A CA 1
ATOM 1415 C C . MET A 1 178 ? 3.924 -14.250 1.356 1.00 82.62 178 MET A C 1
ATOM 1417 O O . MET A 1 178 ? 4.888 -15.005 1.250 1.00 82.62 178 MET A O 1
ATOM 1421 N N . VAL A 1 179 ? 2.676 -14.640 1.073 1.00 84.88 179 VAL A N 1
ATOM 1422 C CA . VAL A 1 179 ? 2.330 -16.020 0.681 1.00 84.88 179 VAL A CA 1
ATOM 1423 C C . VAL A 1 179 ? 3.041 -16.442 -0.609 1.00 84.88 179 VAL A C 1
ATOM 1425 O O . VAL A 1 179 ? 3.563 -17.551 -0.657 1.00 84.88 179 VAL A O 1
ATOM 1428 N N . ASP A 1 180 ? 3.132 -15.565 -1.617 1.00 73.50 180 ASP A N 1
ATOM 1429 C CA . ASP A 1 180 ? 3.839 -15.869 -2.878 1.00 73.50 180 ASP A CA 1
ATOM 1430 C C . ASP A 1 180 ? 5.329 -16.169 -2.644 1.00 73.50 180 ASP A C 1
ATOM 1432 O O . ASP A 1 180 ? 5.880 -17.126 -3.185 1.00 73.50 180 ASP A O 1
ATOM 1436 N N . LYS A 1 181 ? 5.973 -15.389 -1.767 1.00 75.06 181 LYS A N 1
ATOM 1437 C CA . LYS A 1 181 ? 7.381 -15.590 -1.403 1.00 75.06 181 LYS A CA 1
ATOM 1438 C C . LYS A 1 181 ? 7.575 -16.882 -0.619 1.00 75.06 181 LYS A C 1
ATOM 1440 O O . LYS A 1 181 ? 8.507 -17.626 -0.897 1.00 75.06 181 LYS A O 1
ATOM 1445 N N . LEU A 1 182 ? 6.689 -17.157 0.338 1.00 81.38 182 LEU A N 1
ATOM 1446 C CA . LEU A 1 182 ? 6.746 -18.377 1.138 1.00 81.38 182 LEU A CA 1
ATOM 1447 C C . LEU A 1 182 ? 6.588 -19.621 0.258 1.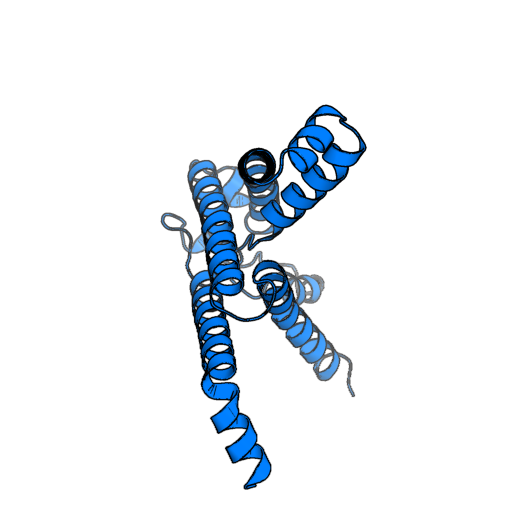00 81.38 182 LEU A C 1
ATOM 1449 O O . LEU A 1 182 ? 7.366 -20.559 0.408 1.00 81.38 182 LEU A O 1
ATOM 1453 N N . TYR A 1 183 ? 5.633 -19.606 -0.677 1.00 82.81 183 TYR A N 1
ATOM 1454 C CA . TYR A 1 183 ? 5.421 -20.699 -1.626 1.00 82.81 183 TYR A CA 1
ATOM 1455 C C . TYR A 1 183 ? 6.679 -20.976 -2.461 1.00 82.81 183 TYR A C 1
ATOM 1457 O O . TYR A 1 183 ? 7.147 -22.110 -2.486 1.00 82.81 183 TYR A O 1
ATOM 1465 N N . LYS A 1 184 ? 7.284 -19.938 -3.053 1.00 78.19 184 LYS A N 1
ATOM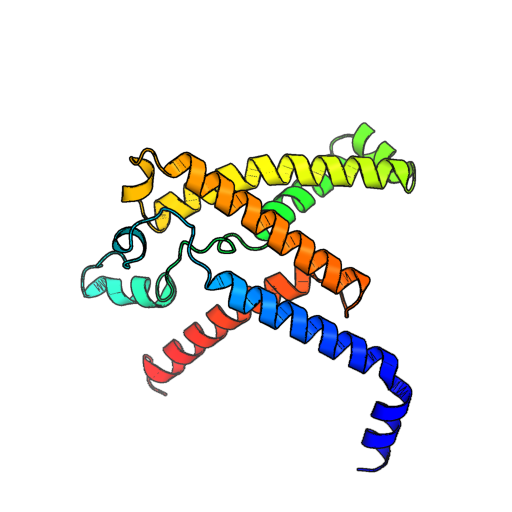 1466 C CA . LYS A 1 184 ? 8.517 -20.068 -3.853 1.00 78.19 184 LYS A CA 1
ATOM 1467 C C . LYS A 1 184 ? 9.703 -20.580 -3.040 1.00 78.19 184 LYS A C 1
ATOM 1469 O O . LYS A 1 184 ? 10.438 -21.445 -3.504 1.00 78.19 184 LYS A O 1
ATOM 1474 N N . THR A 1 185 ? 9.882 -20.083 -1.815 1.00 79.56 185 THR A N 1
ATOM 1475 C CA . THR A 1 185 ? 10.937 -20.578 -0.920 1.00 79.56 185 THR A CA 1
ATOM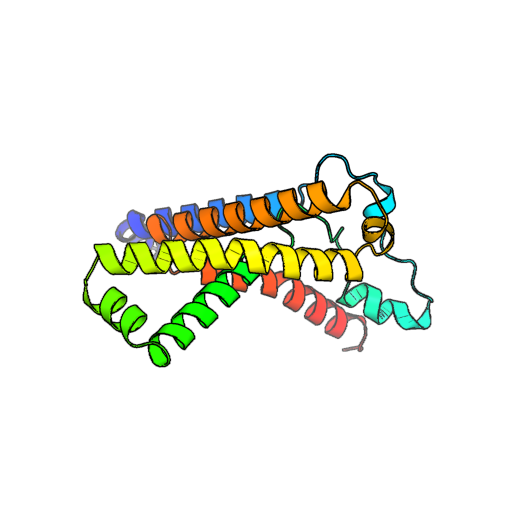 1476 C C . THR A 1 185 ? 10.722 -22.049 -0.573 1.00 79.56 185 THR A C 1
ATOM 1478 O O . THR A 1 185 ? 11.677 -22.819 -0.542 1.00 79.56 185 THR A O 1
ATOM 1481 N N . PHE A 1 186 ? 9.476 -22.454 -0.323 1.00 83.75 186 PHE A N 1
ATOM 1482 C CA . PHE A 1 186 ? 9.146 -23.844 -0.022 1.00 83.75 186 PHE A CA 1
ATOM 1483 C C . PHE A 1 186 ? 9.386 -24.764 -1.227 1.00 83.75 186 PHE A C 1
ATOM 1485 O O . PHE A 1 186 ? 10.002 -25.816 -1.073 1.00 83.75 186 PHE A O 1
ATOM 1492 N N . GLU A 1 187 ? 8.977 -24.337 -2.424 1.00 80.44 187 GLU A N 1
ATOM 1493 C CA . GLU A 1 187 ? 9.254 -25.027 -3.688 1.00 80.44 187 GLU A CA 1
ATOM 1494 C C . GLU A 1 187 ? 10.766 -25.199 -3.899 1.00 80.44 187 GLU A C 1
ATOM 1496 O O . GLU A 1 187 ? 11.244 -26.311 -4.111 1.00 80.44 187 GLU A O 1
ATOM 1501 N N . TYR A 1 188 ? 11.543 -24.129 -3.725 1.00 78.06 188 TYR A N 1
ATOM 1502 C CA . TYR A 1 188 ? 13.000 -24.190 -3.828 1.00 78.06 188 TYR A CA 1
ATOM 1503 C C . TYR A 1 188 ? 13.627 -25.183 -2.837 1.00 78.06 188 TYR A C 1
ATOM 1505 O O . TYR A 1 188 ? 14.510 -25.955 -3.212 1.00 78.06 188 TYR A O 1
ATOM 1513 N N . LEU A 1 189 ? 13.188 -25.181 -1.575 1.00 81.56 189 LEU A N 1
ATOM 1514 C CA . LEU A 1 189 ? 13.724 -26.089 -0.558 1.00 81.56 189 LEU A CA 1
ATOM 1515 C C . LEU A 1 189 ? 13.408 -27.555 -0.863 1.00 81.56 189 LEU A C 1
ATOM 1517 O O . LEU A 1 189 ? 14.272 -28.402 -0.646 1.00 81.56 189 LEU A O 1
ATOM 1521 N N . LEU A 1 190 ? 12.212 -27.848 -1.377 1.00 83.69 190 LEU A N 1
ATOM 1522 C CA . LEU A 1 190 ? 11.825 -29.208 -1.751 1.00 83.69 190 LEU A CA 1
ATOM 1523 C C . LEU A 1 190 ? 12.585 -29.713 -2.981 1.00 83.69 190 LEU A C 1
ATOM 1525 O O . LEU A 1 190 ? 13.032 -30.854 -2.986 1.00 83.69 190 LEU A O 1
ATOM 1529 N N . PHE A 1 191 ? 12.744 -28.881 -4.012 1.00 77.81 191 PHE A N 1
ATOM 1530 C CA . PHE A 1 191 ? 13.270 -29.344 -5.301 1.00 77.81 191 PHE A CA 1
ATOM 1531 C C . PHE A 1 191 ? 14.784 -29.154 -5.481 1.00 77.81 191 PHE A C 1
ATOM 1533 O O . PHE A 1 191 ? 15.379 -29.880 -6.273 1.00 77.81 191 PHE A O 1
ATOM 1540 N N . THR A 1 192 ? 15.430 -28.235 -4.750 1.00 67.81 192 THR A N 1
ATOM 1541 C CA . THR A 1 192 ? 16.875 -27.959 -4.907 1.00 67.81 192 THR A CA 1
ATOM 1542 C C . THR A 1 192 ? 17.748 -28.623 -3.838 1.00 67.81 192 THR A C 1
ATOM 1544 O O . THR A 1 192 ? 18.890 -28.968 -4.128 1.00 67.81 192 THR A O 1
ATOM 1547 N N . ASN A 1 193 ? 17.242 -28.836 -2.616 1.00 59.25 193 ASN A N 1
ATOM 1548 C CA . ASN A 1 193 ? 18.037 -29.388 -1.505 1.00 59.25 193 ASN A CA 1
ATOM 1549 C C . ASN A 1 193 ? 17.817 -30.883 -1.221 1.00 59.25 193 ASN A C 1
ATOM 1551 O O . ASN A 1 193 ? 18.335 -31.364 -0.220 1.00 59.25 193 ASN A O 1
ATOM 1555 N N . GLY A 1 194 ? 17.115 -31.623 -2.085 1.00 52.59 194 GLY A N 1
ATOM 1556 C CA . GLY A 1 194 ? 17.032 -33.086 -2.004 1.00 52.59 194 GLY A CA 1
ATOM 1557 C C . GLY A 1 194 ? 16.559 -33.618 -0.645 1.00 52.59 194 GLY A C 1
ATOM 1558 O O . GLY A 1 194 ? 17.360 -34.122 0.144 1.00 52.59 194 GLY A O 1
ATOM 1559 N N . LEU A 1 195 ? 15.246 -33.563 -0.420 1.00 46.94 195 LEU A N 1
ATOM 1560 C CA . LEU A 1 195 ? 14.532 -34.640 0.270 1.00 46.94 195 LEU A CA 1
ATOM 1561 C C . LEU A 1 195 ? 13.786 -35.465 -0.777 1.00 46.94 195 LEU A C 1
ATOM 1563 O O . LEU A 1 195 ? 13.189 -34.840 -1.682 1.00 46.94 195 LEU A O 1
#

pLDDT: mean 82.46, std 13.12, range [46.0, 95.94]

Sequence (195 aa):
MTRLINFLVDKKKTIKKIFFTLFIILVYVIGTRIYIPFLDKSYYLPLKLPSDLKFLESIFSSNPSLCILSLGVMPYVTASIVIQLSQKVFPFMKEWQEQGEKGKHKINICTRILTILLSLGHGWTFVQIESPSLLSSDCIFQTLFFLTVGVFISVWLADLITSKGLGNGISILIAIGMVDKLYKTFEYLLFTNGL

Organism: Phytoplasma vitis (NCBI:txid131152)

InterPro domains:
  IPR002208 SecY/SEC61-alpha family [PF00344] (68-188)
  IPR002208 SecY/SEC61-alpha family [PTHR10906] (10-186)
  IPR023201 SecY domain superfamily [G3DSA:1.10.3370.10] (5-194)
  IPR023201 SecY domain superfamily [SSF103491] (8-190)
  IPR030659 SecY conserved site [PS00756] (156-173)